Protein 2JJ7 (pdb70)

Foldseek 3Di:
DDLVVLLVLLLVLLLVQCLVQNLVGDALVSSCVSSVHDSVSVCVVQVGSLRSVLVNLCVLFAVFQDDLLCVVVVNPLLSSLLVLLVVLLVSCVVRLSNLSHLLVCVVPPDPSCVSSCRRHVVNLVSQLVSQVSCVVVLQFDDDDSVVLSVVVSCCRRPPPRPSVCPSVVSSVNGRDD/DDDDPVVLLVLLLVLLLVQCLVQNLVRDFLVSSCVSSVHDSVSSCVVQVTSLSSVLVNLCVLFDVFQDDLLCVVVVNPLLRSLLVLLLVLLVSCQVRLSCLSHVLCCVVDPDPSCVSSCRRHVVNLVSQLVSQVSCVVVVQFDDDDSVVLSNVCSVQSSRNCNCVVHNSSVVSVVSSVNGRPD

Secondary structure (DSSP, 8-state):
--HHHHHHHHHHHHHHHHHHHHHHH--HHHHHHHHTS-HHHHHHHHSSHHHHHHHHHHHHS-SSPPP-HHHHTTT-HHHHHHHHHHHHHHHHHH-HHHHHHHHHHHHS--TTHHHHGGGTHHHHTTHHHHHHHHHHTTS---S-HHHHHHHHHHHHHSTT--HHHHHHHHHHHHH--/-PPPHHHHHHHHHHHHHHHHHHHTTTT--HHHHHHHHTS-HHHHHHHH-SHHHHHHHHHHHHS-SSPPP-HHHHTTT-HHHHHHHHHHHHHHHHHH-HHHHHHHHHHHHS--TTHHHHGGGTHHHHTTHHHHHHHHHHTT----S-HHHHHHHHHHHHS-TTHHHHS-HHHHHHHHHHHHH--

Sequence (360 aa):
ASREQTMENILKAAKKKFGERGYEGTSIQEIAKEAKVNVAMASSYYFNGKENLYYEVFKKYGLANELPNFLEKNQFNPINALREYLTVFTTHIKENPEIGTLAYEEIIKESARLEKIKPYFIGSFEQLKEILQEGEKQGVFHFFSINHTIHWITSIVLFPKFDSADLVSRIISALTDKHMASREQTMENILKAAKKKFGERGYEGTSIQEIAKEAKVNNVAMASYYFNGKENLYYYEVFKKYGLANELPNFLEKNQFNPINALRREYLTVFTTHIKENPEIGTLAYEEIIKESARLEKIKPYFIGSFEQLKEILQEGEKQGVFHFFSINHTIHWITSIVLFPKFKKFIDSADLVSRIISALTDK

Solvent-accessible surface area: 17687 Å² total; per-residue (Å²): 118,63,142,125,82,17,63,48,45,0,16,104,5,0,33,96,40,0,14,80,124,0,24,133,35,3,43,24,108,49,0,0,167,66,10,190,29,103,47,70,86,0,44,142,36,6,134,22,50,83,48,0,0,26,45,0,0,120,94,21,10,3,96,112,112,36,70,44,2,5,126,130,31,174,92,60,2,46,66,0,0,97,41,0,0,65,36,0,15,86,63,18,163,141,22,63,44,4,0,3,0,0,1,21,3,51,49,144,130,27,108,24,25,122,123,0,58,53,59,1,2,20,3,6,97,20,2,93,69,0,0,74,30,0,84,167,84,43,44,3,40,22,84,17,40,65,2,1,30,44,3,0,2,0,12,9,1,13,33,121,49,129,59,86,79,38,16,60,83,0,7,49,0,0,51,56,203,236,174,68,57,130,110,78,22,36,59,58,0,16,116,6,0,27,90,41,0,1,65,143,18,30,138,39,4,36,25,100,51,0,0,171,64,12,190,29,116,57,74,91,0,40,164,52,5,125,29,50,71,57,0,2,50,46,0,0,112,95,29,7,11,99,111,126,38,71,50,3,8,111,123,31,161,98,66,5,55,75,0,0,96,40,0,0,65,47,0,1,54,25,0,82,120,16,35,36,0,0,4,3,0,0,52,5,61,70,160,139,25,106,33,34,141,129,1,72,56,63,0,5,30,9,7,97,23,3,97,65,0,0,78,31,0,81,165,91,36,43,2,67,32,28,28,38,98,8,0,42,29,1,0,3,0,4,0,0,4,9,15,3,90,83,12,12,95,12,76,72,3,3,41,110,0,9,65,4,1,46,70,184

InterPro domains:
  IPR001647 DNA-binding HTH domain, TetR-type [PF00440] (12-57)
  IPR001647 DNA-binding HTH domain, TetR-type [PR00455] (12-25)
  IPR001647 DNA-binding HTH domain, TetR-type [PR00455] (33-56)
  IPR001647 DNA-binding HTH domain, TetR-type [PS50977] (6-66)
  IPR009057 Homedomain-like superfamily [SSF46689] (5-62)
  IPR023772 DNA-binding HTH domain, TetR-type, conserved site [PS01081] (24-54)
  IPR036271 Tetracyclin repressor-like, C-terminal domain superfamily [SSF48498] (77-196)
  IPR041474 HTH-type transcriptional repressor NicS, C-terminal [PF17938] (79-160)
  IPR050109 HTH-type, TetR-like transcriptional regulator [PTHR30328] (2-198)

GO terms:
  GO:0042802 identical protein binding (F, IPI)

B-factor: mean 39.83, std 6.83, range [20.7, 79.36]

Nearest PDB structures (foldseek):
  2jj7-assembly1_A  TM=1.006E+00  e=6.456E-26  Ba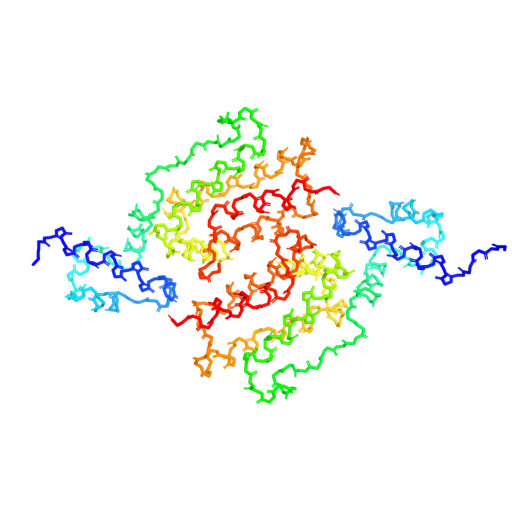cillus cereus
  2jj7-assembly1_B  TM=9.908E-01  e=1.665E-23  Bacillus cereus
  2wv1-assembly1_B  TM=8.265E-01  e=6.294E-21  Bacillus cereus
  2fx0-assembly1_A-2  TM=8.347E-01  e=1.490E-20  Bacillus cereus
  2jk3-assembly1_A  TM=7.880E-01  e=6.926E-21  Bacillus cereus

Structure (mmCIF, N/CA/C/O backbone):
data_2JJ7
#
_entry.id   2JJ7
#
_cell.length_a   66.831
_cell.length_b   120.414
_cell.length_c   55.178
_cell.angle_alpha   90.00
_cell.angle_beta   90.00
_cell.angle_gamma   90.00
#
_symmetry.space_group_name_H-M   'P 21 21 2'
#
loop_
_entity.id
_entity.type
_entity.pdbx_description
1 polymer 'HEMOLYSIN II REGULATORY PROTEIN'
2 water water
#
loop_
_atom_site.group_PDB
_atom_site.id
_atom_site.type_symbol
_atom_site.label_atom_id
_atom_site.label_alt_id
_atom_site.label_comp_id
_atom_site.label_asym_id
_atom_site.label_entity_id
_atom_site.label_seq_id
_atom_site.pdbx_PDB_ins_code
_atom_site.Cartn_x
_atom_site.Cartn_y
_atom_site.Cartn_z
_atom_site.occupancy
_atom_site.B_iso_or_equiv
_atom_site.auth_seq_id
_atom_site.auth_comp_id
_atom_site.auth_asym_id
_atom_site.auth_atom_id
_atom_site.pdbx_PDB_model_num
ATOM 1 N N . ALA A 1 3 ? -0.025 51.018 -21.066 1.00 47.00 3 ALA A N 1
ATOM 2 C CA . ALA A 1 3 ? -0.448 50.326 -19.813 1.00 47.12 3 ALA A CA 1
ATOM 3 C C . ALA A 1 3 ? 0.689 50.294 -18.798 1.00 46.90 3 ALA A C 1
ATOM 4 O O . ALA A 1 3 ? 1.849 50.079 -19.163 1.00 46.89 3 ALA A O 1
ATOM 6 N N . SER A 1 4 ? 0.346 50.499 -17.527 1.00 46.03 4 SER A N 1
ATOM 7 C CA . SER A 1 4 ? 1.322 50.500 -16.429 1.00 44.58 4 SER A CA 1
ATOM 8 C C . SER A 1 4 ? 1.983 49.124 -16.240 1.00 44.27 4 SER A C 1
ATOM 9 O O . SER A 1 4 ? 1.537 48.132 -16.828 1.00 43.74 4 SER A O 1
ATOM 12 N N . ARG A 1 5 ? 3.045 49.064 -15.432 1.00 43.19 5 ARG A N 1
ATOM 13 C CA . ARG A 1 5 ? 3.643 47.772 -15.067 1.00 43.72 5 ARG A CA 1
ATOM 14 C C . ARG A 1 5 ? 2.589 46.814 -14.495 1.00 42.78 5 ARG A C 1
ATOM 15 O O . ARG A 1 5 ? 2.519 45.654 -14.908 1.00 43.19 5 ARG A O 1
ATOM 23 N N . GLU A 1 6 ? 1.757 47.318 -13.581 1.00 41.72 6 GLU A N 1
ATOM 24 C CA . GLU A 1 6 ? 0.732 46.513 -12.890 1.00 41.85 6 GLU A CA 1
ATOM 25 C C . GLU A 1 6 ? -0.381 46.019 -13.814 1.00 40.26 6 GLU A C 1
ATOM 26 O O . GLU A 1 6 ? -0.839 44.879 -13.690 1.00 40.51 6 GLU A O 1
ATOM 32 N N . GLN A 1 7 ? -0.821 46.883 -14.727 1.00 39.14 7 GLN A N 1
ATOM 33 C CA . GLN A 1 7 ? -1.864 46.538 -15.685 1.00 38.71 7 GLN A CA 1
ATOM 34 C C . GLN A 1 7 ? -1.367 45.457 -16.645 1.00 38.19 7 GLN A C 1
ATOM 35 O O . GLN A 1 7 ? -2.129 44.568 -17.039 1.00 37.83 7 GLN A O 1
ATOM 41 N N . THR A 1 8 ? -0.084 45.547 -16.996 1.00 36.87 8 THR A N 1
ATOM 42 C CA . THR A 1 8 ? 0.567 44.611 -17.898 1.00 37.07 8 THR A CA 1
ATOM 43 C C . THR A 1 8 ? 0.726 43.233 -17.265 1.00 37.20 8 THR A C 1
ATOM 44 O O . THR A 1 8 ? 0.417 42.218 -17.892 1.00 38.11 8 THR A O 1
ATOM 48 N N . MET A 1 9 ? 1.216 43.198 -16.030 1.00 35.83 9 MET A N 1
ATOM 49 C CA . MET A 1 9 ? 1.282 41.954 -15.276 1.00 37.15 9 MET A CA 1
ATOM 50 C C . MET A 1 9 ? -0.086 41.310 -15.138 1.00 36.78 9 MET A C 1
ATOM 51 O O . MET A 1 9 ? -0.203 40.096 -15.246 1.00 37.54 9 MET A O 1
ATOM 56 N N . GLU A 1 10 ? -1.106 42.132 -14.870 1.00 38.38 10 GLU A N 1
ATOM 57 C CA . GLU A 1 10 ? -2.5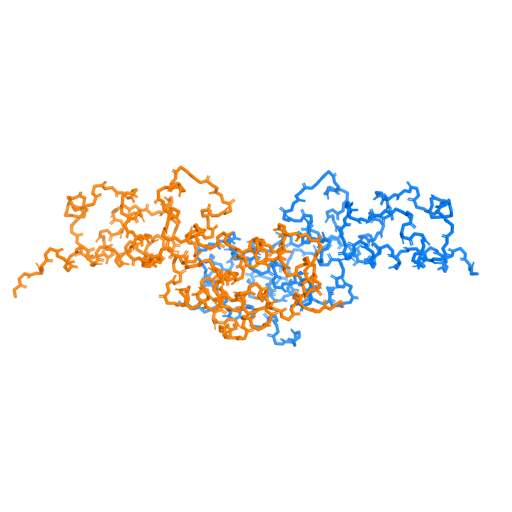04 41.676 -14.759 1.00 38.67 10 GLU A CA 1
ATOM 58 C C . GLU A 1 10 ? -2.973 41.007 -16.050 1.00 37.75 10 GLU A C 1
ATOM 59 O O . GLU A 1 10 ? -3.602 39.962 -16.014 1.00 37.06 10 GLU A O 1
ATOM 65 N N . ASN A 1 11 ? -2.648 41.629 -17.181 1.00 37.81 11 ASN A N 1
ATOM 66 C CA . ASN A 1 11 ? -2.975 41.102 -18.508 1.00 38.12 11 ASN A CA 1
ATOM 67 C C . ASN A 1 11 ? -2.295 39.769 -18.782 1.00 36.90 11 ASN A C 1
ATOM 68 O O . ASN A 1 11 ? -2.918 38.854 -19.292 1.00 38.98 11 ASN A O 1
ATOM 73 N N . ILE A 1 12 ? -1.023 39.668 -18.427 1.00 35.85 12 ILE A N 1
ATOM 74 C CA . ILE A 1 12 ? -0.271 38.430 -18.583 1.00 34.36 12 ILE A CA 1
ATOM 75 C C . ILE A 1 12 ? -0.853 37.285 -17.734 1.00 34.84 12 ILE A C 1
ATOM 76 O O . ILE A 1 12 ? -0.993 36.158 -18.224 1.00 36.35 12 ILE A O 1
ATOM 81 N N . LEU A 1 13 ? -1.202 37.574 -16.482 1.00 33.07 13 LEU A N 1
ATOM 82 C CA . LEU A 1 13 ? -1.798 36.559 -15.599 1.00 33.63 13 LEU A CA 1
ATOM 83 C C . LEU A 1 13 ? -3.174 36.086 -16.087 1.00 33.48 13 LEU A C 1
ATOM 84 O O . LEU A 1 13 ? -3.444 34.882 -16.108 1.00 33.44 13 LEU A O 1
ATOM 89 N N . LYS A 1 14 ? -4.021 37.031 -16.494 1.00 33.18 14 LYS A N 1
ATOM 90 C CA . LYS A 1 14 ? -5.327 36.730 -17.087 1.00 33.73 14 LYS A CA 1
ATOM 91 C C . LYS A 1 14 ? -5.179 35.848 -18.325 1.00 34.44 14 LYS A C 1
ATOM 92 O O . LYS A 1 14 ? -5.886 34.846 -18.472 1.00 34.73 14 LYS A O 1
ATOM 98 N N . ALA A 1 15 ? -4.265 36.234 -19.216 1.00 34.48 15 ALA A N 1
ATOM 99 C CA . ALA A 1 15 ? -3.952 35.445 -20.410 1.00 35.69 15 ALA A CA 1
ATOM 100 C C . ALA A 1 15 ? -3.445 34.044 -20.061 1.00 36.90 15 ALA A C 1
ATOM 101 O O . ALA A 1 15 ? -3.828 33.062 -20.707 1.00 37.56 15 ALA A O 1
ATOM 103 N N . ALA A 1 16 ? -2.581 33.957 -19.048 1.00 36.58 16 ALA A N 1
ATOM 104 C CA . ALA A 1 16 ? -1.994 32.675 -18.650 1.00 38.09 16 ALA A CA 1
ATOM 105 C C . ALA A 1 16 ? -3.066 31.743 -18.097 1.00 37.92 16 ALA A C 1
ATOM 106 O O . ALA A 1 16 ? -3.087 30.558 -18.427 1.00 37.82 16 ALA A O 1
ATOM 108 N N . LYS A 1 17 ? -3.951 32.300 -17.266 1.00 38.20 17 LYS A N 1
ATOM 109 C CA . LYS A 1 17 ? -5.072 31.567 -16.690 1.00 37.94 17 LYS A CA 1
ATOM 110 C C . LYS A 1 17 ? -5.955 30.980 -17.790 1.00 38.00 17 LYS A C 1
ATOM 111 O O . LYS A 1 17 ? -6.299 29.792 -17.757 1.00 37.01 17 LYS A O 1
ATOM 117 N N . LYS A 1 18 ? -6.296 31.823 -18.762 1.00 37.11 18 LYS A N 1
ATOM 118 C CA . LYS A 1 18 ? -7.086 31.429 -19.914 1.00 37.06 18 LYS A CA 1
ATOM 119 C C . LYS A 1 18 ? -6.482 30.270 -20.710 1.00 38.13 18 LYS A C 1
ATOM 120 O O . LYS A 1 18 ? -7.128 29.235 -20.925 1.00 38.16 18 LYS A O 1
ATOM 126 N N . LYS A 1 19 ? -5.259 30.481 -21.183 1.00 38.25 19 LYS A N 1
ATOM 127 C CA . LYS A 1 19 ? -4.569 29.520 -22.032 1.00 37.48 19 LYS A CA 1
ATOM 128 C C . LYS A 1 19 ? -4.236 28.217 -21.296 1.00 38.52 19 LYS A C 1
ATOM 129 O O . LYS A 1 19 ? -4.492 27.131 -21.825 1.00 37.45 19 LYS A O 1
ATOM 135 N N . PHE A 1 20 ? -3.684 28.322 -20.081 1.00 39.35 20 PHE A N 1
ATOM 136 C CA . PHE A 1 20 ? -3.443 27.143 -19.249 1.00 39.55 20 PHE A CA 1
ATOM 137 C C . PHE A 1 20 ? -4.742 26.378 -19.028 1.00 40.57 20 PHE A C 1
ATOM 138 O O . PHE A 1 20 ? -4.752 25.148 -19.029 1.00 41.74 20 PHE A O 1
ATOM 146 N N . GLY A 1 21 ? -5.830 27.118 -18.831 1.00 40.60 21 GLY A N 1
ATOM 147 C CA . GLY A 1 21 ? -7.147 26.532 -18.586 1.00 41.27 21 GLY A CA 1
ATOM 148 C C . GLY A 1 21 ? -7.699 25.762 -19.772 1.00 40.97 21 GLY A C 1
ATOM 149 O O . GLY A 1 21 ? -8.474 24.827 -19.594 1.00 41.68 21 GLY A O 1
ATOM 150 N N . GLU A 1 22 ? -7.285 26.153 -20.978 1.00 39.07 22 GLU A N 1
ATOM 151 C CA . GLU A 1 22 ? -7.734 25.512 -22.216 1.00 39.20 22 GLU A CA 1
ATOM 152 C C . GLU A 1 22 ? -6.983 24.224 -22.506 1.00 38.33 22 GLU A C 1
ATOM 153 O O . GLU A 1 22 ? -7.577 23.245 -22.945 1.00 38.48 22 GLU A O 1
ATOM 159 N N . ARG A 1 23 ? -5.677 24.226 -22.259 1.00 37.36 23 ARG A N 1
ATOM 160 C CA . ARG A 1 23 ? -4.812 23.173 -22.783 1.00 38.33 23 ARG A CA 1
ATOM 161 C C . ARG A 1 23 ? -3.965 22.488 -21.711 1.00 37.70 23 ARG A C 1
ATOM 162 O O . ARG A 1 23 ? -3.275 21.504 -21.997 1.00 37.71 23 ARG A O 1
ATOM 170 N N . GLY A 1 24 ? -4.012 23.018 -20.490 1.00 35.97 24 GLY A N 1
ATOM 171 C CA . GLY A 1 24 ? -3.156 22.560 -19.405 1.00 36.75 24 GLY A CA 1
ATOM 172 C C . GLY A 1 24 ? -1.734 23.043 -19.597 1.00 36.50 24 GLY A C 1
ATOM 173 O O . GLY A 1 24 ? -1.429 23.703 -20.598 1.00 37.49 24 GLY A O 1
ATOM 174 N N . TYR A 1 25 ? -0.859 22.675 -18.661 1.00 36.98 25 TYR A N 1
ATOM 175 C CA . TYR A 1 25 ? 0.520 23.155 -18.628 1.00 37.04 25 TYR A CA 1
ATOM 176 C C . TYR A 1 25 ? 1.290 22.883 -19.923 1.00 37.91 25 TYR A C 1
ATOM 177 O O . TYR A 1 25 ? 1.748 23.822 -20.594 1.00 35.74 25 TYR A O 1
ATOM 186 N N . GLU A 1 26 ? 1.423 21.603 -20.266 1.00 37.60 26 GLU A N 1
ATOM 187 C CA . GLU A 1 26 ? 2.200 21.179 -21.429 1.00 39.95 26 GLU A CA 1
ATOM 188 C C . GLU A 1 26 ? 1.593 21.582 -22.758 1.00 40.08 26 GLU A C 1
ATOM 189 O O . GLU A 1 26 ? 2.298 21.617 -23.762 1.00 41.92 26 GLU A O 1
ATOM 195 N N . GLY A 1 27 ? 0.293 21.864 -22.771 1.00 40.80 27 GLY A N 1
ATOM 196 C CA . GLY A 1 27 ? -0.407 22.238 -24.006 1.00 40.61 27 GLY A CA 1
ATOM 197 C C . GLY A 1 27 ? -0.302 23.711 -24.344 1.00 40.72 27 GLY A C 1
ATOM 198 O O . GLY A 1 27 ? -0.707 24.141 -25.421 1.00 38.43 27 GLY A O 1
ATOM 199 N N . THR A 1 28 ? 0.254 24.483 -23.417 1.00 41.73 28 THR A N 1
ATOM 200 C CA . THR A 1 28 ? 0.374 25.918 -23.582 1.00 44.13 28 THR A CA 1
ATOM 201 C C . THR A 1 28 ? 1.850 26.309 -23.636 1.00 44.59 28 THR A C 1
ATOM 202 O O . THR A 1 28 ? 2.683 25.608 -23.076 1.00 46.08 28 THR A O 1
ATOM 206 N N . SER A 1 29 ? 2.163 27.415 -24.312 1.00 44.63 29 SER A N 1
ATOM 207 C CA . SER A 1 29 ? 3.525 27.965 -24.348 1.00 44.31 29 SER A CA 1
ATOM 208 C C . SER A 1 29 ? 3.533 29.426 -23.892 1.00 43.79 29 SER A C 1
ATOM 209 O O . SER A 1 29 ? 2.500 30.093 -23.932 1.00 43.37 29 SER A O 1
ATOM 212 N N . ILE A 1 30 ? 4.697 29.936 -23.488 1.00 42.93 30 ILE A N 1
ATOM 213 C CA . ILE A 1 30 ? 4.773 31.341 -23.096 1.00 42.83 30 ILE A CA 1
ATOM 214 C C . ILE A 1 30 ? 4.519 32.241 -24.319 1.00 42.67 30 ILE A C 1
ATOM 215 O O . ILE A 1 30 ? 3.967 33.338 -24.193 1.00 42.20 30 ILE A O 1
ATOM 220 N N . GLN A 1 31 ? 4.877 31.741 -25.500 1.00 42.24 31 GLN A N 1
ATOM 221 C CA . GLN A 1 31 ? 4.594 32.438 -26.740 1.00 42.33 31 GLN A CA 1
ATOM 222 C C . GLN A 1 31 ? 3.106 32.736 -26.869 1.00 41.31 31 GLN A C 1
ATOM 223 O O . GLN A 1 31 ? 2.716 33.883 -27.096 1.00 40.96 31 GLN A O 1
ATOM 229 N N . GLU A 1 32 ? 2.271 31.716 -26.705 1.00 41.25 32 GLU A N 1
ATOM 230 C CA . GLU A 1 32 ? 0.842 31.908 -26.912 1.00 40.90 32 GLU A CA 1
ATOM 231 C C . GLU A 1 32 ? 0.169 32.663 -25.769 1.00 39.65 32 GLU A C 1
ATOM 232 O O . GLU A 1 32 ? -0.851 33.327 -25.972 1.00 40.27 32 GLU A O 1
ATOM 238 N N . ILE A 1 33 ? 0.754 32.572 -24.578 1.00 38.18 33 ILE A N 1
ATOM 239 C CA . ILE A 1 33 ? 0.310 33.372 -23.446 1.00 36.00 33 ILE A CA 1
ATOM 240 C C . ILE A 1 33 ? 0.583 34.848 -23.776 1.00 36.64 33 ILE A C 1
ATOM 241 O O . ILE A 1 33 ? -0.330 35.671 -23.760 1.00 36.59 33 ILE A O 1
ATOM 246 N N . ALA A 1 34 ? 1.827 35.164 -24.127 1.00 37.43 34 ALA A N 1
ATOM 247 C CA . ALA A 1 34 ? 2.215 36.553 -24.412 1.00 37.52 34 ALA A CA 1
ATOM 248 C C . ALA A 1 34 ? 1.405 37.138 -25.556 1.00 35.88 34 ALA A C 1
ATOM 249 O O . ALA A 1 34 ? 1.040 38.309 -25.515 1.00 36.75 34 ALA A O 1
ATOM 251 N N . LYS A 1 35 ? 1.076 36.303 -26.538 1.00 36.93 35 LYS A N 1
ATOM 252 C CA . LYS A 1 35 ? 0.232 36.722 -27.658 1.00 36.21 35 LYS A CA 1
ATOM 253 C C . LYS A 1 35 ? -1.190 37.051 -27.204 1.00 36.14 35 LYS A C 1
ATOM 254 O O . LYS A 1 35 ? -1.736 38.086 -27.572 1.00 34.74 35 LYS A O 1
ATOM 260 N N . GLU A 1 36 ? -1.784 36.165 -26.404 1.00 35.24 36 GLU A N 1
ATOM 261 C CA . GLU A 1 36 ? -3.094 36.424 -25.822 1.00 34.24 36 GLU A CA 1
ATOM 262 C C . GLU A 1 36 ? -3.085 37.707 -24.983 1.00 34.02 36 GLU A C 1
ATOM 263 O O . GLU A 1 36 ? -4.053 38.462 -24.992 1.00 33.29 36 GLU A O 1
ATOM 269 N N . ALA A 1 37 ? -1.982 37.942 -24.273 1.00 33.58 37 ALA A N 1
ATOM 270 C CA . ALA A 1 37 ? -1.824 39.125 -23.419 1.00 35.20 37 ALA A CA 1
ATOM 271 C C . ALA A 1 37 ? -1.546 40.399 -24.207 1.00 36.29 37 ALA A C 1
ATOM 272 O O . ALA A 1 37 ? -1.685 41.501 -23.671 1.00 36.75 37 ALA A O 1
ATOM 274 N N . LYS A 1 38 ? -1.164 40.230 -25.477 1.00 37.86 38 LYS A N 1
ATOM 275 C CA . LYS A 1 38 ? -0.764 41.324 -26.367 1.00 39.09 38 LYS A CA 1
ATOM 276 C C . LYS A 1 38 ? 0.522 41.969 -25.873 1.00 40.80 38 LYS A C 1
ATOM 277 O O . LYS A 1 38 ? 0.727 43.183 -26.000 1.00 41.57 38 LYS A O 1
ATOM 283 N N . VAL A 1 39 ? 1.399 41.146 -25.311 1.00 40.95 39 VAL A N 1
ATOM 284 C CA . VAL A 1 39 ? 2.714 41.622 -24.895 1.00 40.12 39 VAL A CA 1
ATOM 285 C C . VAL A 1 39 ? 3.790 40.856 -25.646 1.00 41.15 39 VAL A C 1
ATOM 286 O O . VAL A 1 39 ? 3.542 39.771 -26.198 1.00 39.76 39 VAL A O 1
ATOM 290 N N . ASN A 1 40 ? 4.989 41.430 -25.657 1.00 40.86 40 ASN A N 1
ATOM 291 C CA . ASN A 1 40 ? 6.147 40.764 -26.216 1.00 41.04 40 ASN A CA 1
ATOM 292 C C . ASN A 1 40 ? 6.582 39.658 -25.239 1.00 41.54 40 ASN A C 1
ATOM 293 O O . ASN A 1 40 ? 6.459 39.830 -24.023 1.00 40.99 40 ASN A O 1
ATOM 298 N N . VAL A 1 41 ? 7.050 38.521 -25.759 1.00 40.91 41 VAL A N 1
ATOM 299 C CA . VAL A 1 41 ? 7.446 37.391 -24.905 1.00 40.26 41 VAL A CA 1
ATOM 300 C C . VAL A 1 41 ? 8.511 37.771 -23.856 1.00 41.17 41 VAL A C 1
ATOM 301 O O . VAL A 1 41 ? 8.443 37.309 -22.703 1.00 41.28 41 VAL A O 1
ATOM 305 N N . ALA A 1 42 ? 9.481 38.603 -24.241 1.00 37.98 42 ALA A N 1
ATOM 306 C CA . ALA A 1 42 ? 10.532 39.020 -23.304 1.00 38.69 42 ALA A CA 1
ATOM 307 C C . ALA A 1 42 ? 9.967 39.858 -22.161 1.00 38.39 42 ALA A C 1
ATOM 308 O O . ALA A 1 42 ? 10.489 39.828 -21.044 1.00 39.78 42 ALA A O 1
ATOM 310 N N . MET A 1 43 ? 8.908 40.606 -22.451 1.00 38.57 43 MET A N 1
ATOM 311 C CA . MET A 1 43 ? 8.186 41.359 -21.431 1.00 38.31 43 MET A CA 1
ATOM 312 C C . MET A 1 43 ? 7.510 40.400 -20.465 1.00 38.66 43 MET A C 1
ATOM 313 O O . MET A 1 43 ? 7.463 40.672 -19.264 1.00 38.86 43 MET A O 1
ATOM 318 N N . ALA A 1 44 ? 6.989 39.279 -20.979 1.00 37.56 44 ALA A N 1
ATOM 319 C CA . ALA A 1 44 ? 6.418 38.251 -20.100 1.00 36.50 44 ALA A CA 1
ATOM 320 C C . ALA A 1 44 ? 7.515 37.680 -19.177 1.00 36.00 44 ALA A C 1
ATOM 321 O O . ALA A 1 44 ? 7.289 37.485 -17.979 1.00 35.81 44 ALA A O 1
ATOM 323 N N A SER A 1 45 ? 8.694 37.450 -19.747 0.50 35.21 45 SER A N 1
ATOM 324 N N B SER A 1 45 ? 8.695 37.436 -19.744 0.50 35.11 45 SER A N 1
ATOM 325 C CA A SER A 1 45 ? 9.840 36.920 -19.017 0.50 36.42 45 SER A CA 1
ATOM 326 C CA B SER A 1 45 ? 9.839 36.914 -18.994 0.50 36.19 45 SER A CA 1
ATOM 327 C C A SER A 1 45 ? 10.389 37.910 -17.979 0.50 36.26 45 SER A C 1
ATOM 328 C C B SER A 1 45 ? 10.353 37.917 -17.955 0.50 36.11 45 SER A C 1
ATOM 329 O O A SER A 1 45 ? 10.800 37.510 -16.887 0.50 37.68 45 SER A O 1
ATOM 330 O O B SER A 1 45 ? 10.710 37.532 -16.838 0.50 37.34 45 SER A O 1
ATOM 335 N N . TYR A 1 46 ? 10.389 39.194 -18.318 1.00 35.19 46 TYR A N 1
ATOM 336 C CA . TYR A 1 46 ? 10.763 40.238 -17.364 1.00 36.19 46 TYR A CA 1
ATOM 337 C C . TYR A 1 46 ? 9.911 40.162 -16.100 1.00 36.99 46 TYR A C 1
ATOM 338 O O . TYR A 1 46 ? 10.432 40.218 -14.983 1.00 36.60 46 TYR A O 1
ATOM 347 N N . TYR A 1 47 ? 8.602 40.020 -16.281 1.00 36.21 47 TYR A N 1
ATOM 348 C CA . TYR A 1 47 ? 7.710 39.982 -15.140 1.00 37.91 47 TYR A CA 1
ATOM 349 C C . TYR A 1 47 ? 7.660 38.637 -14.433 1.00 37.80 47 TYR A C 1
ATOM 350 O O . TYR A 1 47 ? 7.540 38.609 -13.215 1.00 36.27 47 TYR A O 1
ATOM 359 N N . PHE A 1 48 ? 7.781 37.537 -15.188 1.00 37.90 48 PHE A N 1
ATOM 360 C CA . PHE A 1 48 ? 7.542 36.200 -14.632 1.00 40.80 48 PHE A CA 1
ATOM 361 C C . PHE A 1 48 ? 8.588 35.104 -14.809 1.00 41.11 48 PHE A C 1
ATOM 362 O O . PHE A 1 48 ? 8.340 33.982 -14.374 1.00 44.19 48 PHE A O 1
ATOM 370 N N . ASN A 1 49 ? 9.730 35.397 -15.427 1.00 41.61 49 ASN A N 1
ATOM 37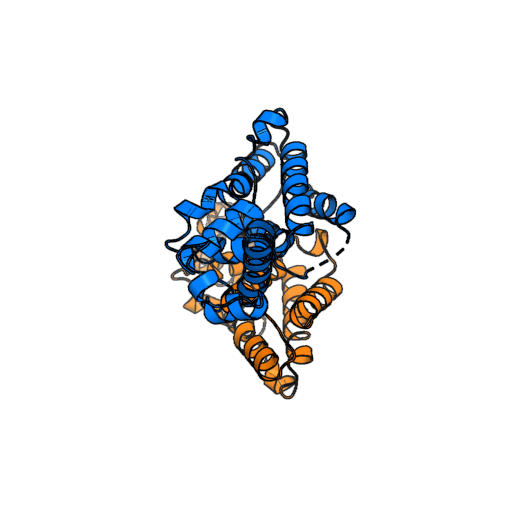1 C CA . ASN A 1 49 ? 10.852 34.439 -15.487 1.00 43.94 49 ASN A CA 1
ATOM 372 C C . ASN A 1 49 ? 10.531 33.076 -16.098 1.00 45.07 49 ASN A C 1
ATOM 373 O O . ASN A 1 49 ? 11.195 32.092 -15.748 1.00 48.78 49 ASN A O 1
ATOM 378 N N . GLY A 1 50 ? 9.514 32.984 -16.953 1.00 42.31 50 GLY A N 1
ATOM 379 C CA . GLY A 1 50 ? 9.240 31.732 -17.656 1.00 39.41 50 GLY A CA 1
ATOM 380 C C . GLY A 1 50 ? 7.896 31.072 -17.405 1.00 39.66 50 GLY A C 1
ATOM 381 O O . GLY A 1 50 ? 7.141 31.464 -16.499 1.00 37.87 50 GLY A O 1
ATOM 382 N N . LYS A 1 51 ? 7.621 30.039 -18.198 1.00 37.79 51 LYS A N 1
ATOM 383 C CA . LYS A 1 51 ? 6.347 29.327 -18.167 1.00 37.67 51 LYS A CA 1
ATOM 384 C C . LYS A 1 51 ? 6.049 28.701 -16.799 1.00 37.39 51 LYS A C 1
ATOM 385 O O . LYS A 1 51 ? 4.946 28.862 -16.266 1.00 37.56 51 LYS A O 1
ATOM 391 N N . GLU A 1 52 ? 7.038 28.022 -16.219 1.00 37.23 52 GLU A N 1
ATOM 392 C CA . GLU A 1 52 ? 6.828 27.324 -14.951 1.00 37.56 52 GLU A CA 1
ATOM 393 C C . GLU A 1 52 ? 6.470 28.269 -13.809 1.00 37.68 52 GLU A C 1
ATOM 394 O O . GLU A 1 52 ? 5.564 27.985 -13.025 1.00 37.62 52 GLU A O 1
ATOM 400 N N . ASN A 1 53 ? 7.178 29.392 -13.721 1.00 35.92 53 ASN A N 1
ATOM 401 C CA . ASN A 1 53 ? 6.902 30.362 -12.678 1.00 36.12 53 ASN A CA 1
ATOM 402 C C . ASN A 1 53 ? 5.584 31.116 -12.917 1.00 35.27 53 ASN A C 1
ATOM 403 O O . ASN A 1 53 ? 4.866 31.470 -11.962 1.00 34.51 53 ASN A O 1
ATOM 408 N N . LEU A 1 54 ? 5.265 31.343 -14.188 1.00 34.66 54 LEU A N 1
ATOM 409 C CA . LEU A 1 54 ? 3.990 31.939 -14.560 1.00 36.52 54 LEU A CA 1
ATOM 410 C C . LEU A 1 54 ? 2.841 31.058 -14.084 1.00 35.18 54 LEU A C 1
ATOM 411 O O . LEU A 1 54 ? 1.873 31.561 -13.515 1.00 38.98 54 LEU A O 1
ATOM 416 N N . TYR A 1 55 ? 2.979 29.751 -14.284 1.00 34.84 55 TYR A N 1
ATOM 417 C CA . TYR A 1 55 ? 2.027 28.740 -13.791 1.00 36.30 55 TYR A CA 1
ATOM 418 C C . TYR A 1 55 ? 1.841 28.823 -12.280 1.00 35.94 55 TYR A C 1
ATOM 419 O O . TYR A 1 55 ? 0.713 28.825 -11.795 1.00 36.22 55 TYR A O 1
ATOM 428 N N . TYR A 1 56 ? 2.957 28.910 -11.552 1.00 35.50 56 TYR A N 1
ATOM 429 C CA . TYR A 1 56 ? 2.950 29.079 -10.096 1.00 35.98 56 TYR A CA 1
ATOM 430 C C . TYR A 1 56 ? 2.218 30.348 -9.674 1.00 35.29 56 TYR A C 1
ATOM 431 O O . TYR A 1 56 ? 1.454 30.344 -8.706 1.00 35.14 56 TYR A O 1
ATOM 440 N N . GLU A 1 57 ? 2.488 31.432 -10.394 1.00 36.00 57 GLU A N 1
ATOM 441 C CA . GLU A 1 57 ? 1.829 32.716 -10.169 1.00 36.30 57 GLU A CA 1
ATOM 442 C C . GLU A 1 57 ? 0.322 32.702 -10.443 1.00 36.16 57 GLU 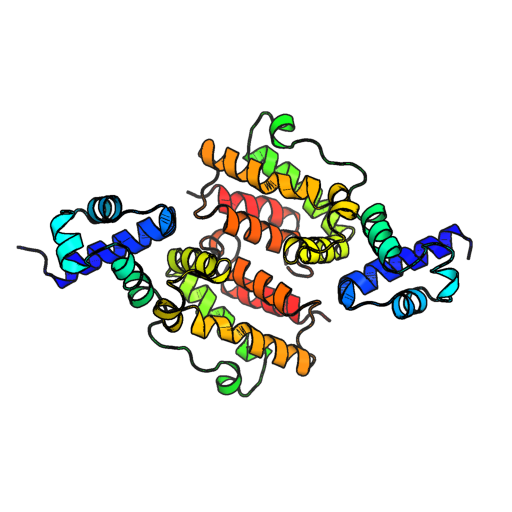A C 1
ATOM 443 O O . GLU A 1 57 ? -0.438 33.436 -9.801 1.00 36.07 57 GLU A O 1
ATOM 449 N N . VAL A 1 58 ? -0.109 31.893 -11.410 1.00 36.73 58 VAL A N 1
ATOM 450 C CA . VAL A 1 58 ? -1.543 31.728 -11.679 1.00 36.24 58 VAL A CA 1
ATOM 451 C C . VAL A 1 58 ? -2.217 31.071 -10.458 1.00 36.76 58 VAL A C 1
ATOM 452 O O . VAL A 1 58 ? -3.255 31.534 -9.983 1.00 36.35 58 VAL A O 1
ATOM 456 N N . PHE A 1 59 ? -1.601 30.013 -9.934 1.00 38.35 59 PHE A N 1
ATOM 457 C CA . PHE A 1 59 ? -2.116 29.377 -8.725 1.00 37.39 59 PHE A CA 1
ATOM 458 C C . PHE A 1 59 ? -2.077 30.359 -7.556 1.00 39.10 59 PHE A C 1
ATOM 459 O O . PHE A 1 59 ? -3.033 30.442 -6.786 1.00 38.32 59 PHE A O 1
ATOM 467 N N . LYS A 1 60 ? -0.990 31.123 -7.446 1.00 38.53 60 LYS A N 1
ATOM 468 C CA . LYS A 1 60 ? -0.869 32.109 -6.378 1.00 39.91 60 LYS A CA 1
ATOM 469 C C . LYS A 1 60 ? -1.993 33.143 -6.430 1.00 38.98 60 LYS A C 1
ATOM 470 O O . LYS A 1 60 ? -2.572 33.469 -5.400 1.00 39.54 60 LYS A O 1
ATOM 476 N N . LYS A 1 61 ? -2.300 33.647 -7.622 1.00 37.34 61 LYS A N 1
ATOM 477 C CA . LYS A 1 61 ? -3.253 34.745 -7.766 1.00 35.36 61 LYS A CA 1
ATOM 478 C C . LYS A 1 61 ? -4.689 34.256 -7.691 1.00 37.00 61 LYS A C 1
ATOM 479 O O . LYS A 1 61 ? -5.518 34.910 -7.075 1.00 37.76 61 LYS A O 1
ATOM 485 N N . TYR A 1 62 ? -4.973 33.129 -8.349 1.00 35.59 62 TYR A N 1
ATOM 486 C CA . TYR A 1 62 ? -6.355 32.637 -8.498 1.00 36.08 62 TYR A CA 1
ATOM 487 C C . TYR A 1 62 ? -6.686 31.428 -7.627 1.00 35.31 62 TYR A C 1
ATOM 488 O O . TYR A 1 62 ? -7.831 30.960 -7.628 1.00 35.25 62 TYR A O 1
ATOM 497 N N . GLY A 1 63 ? -5.691 30.930 -6.895 1.00 33.98 63 GLY A N 1
ATOM 498 C CA . GLY A 1 63 ? -5.926 29.878 -5.906 1.00 35.66 63 GLY A CA 1
ATOM 499 C C . GLY A 1 63 ? -6.347 30.471 -4.572 1.00 36.29 63 GLY A C 1
ATOM 500 O O . GLY A 1 63 ? -6.810 31.623 -4.490 1.00 36.77 63 GLY A O 1
ATOM 501 N N . LEU A 1 64 ? -6.177 29.676 -3.523 1.00 36.54 64 LEU A N 1
ATOM 502 C CA . LEU A 1 64 ? -6.422 30.100 -2.140 1.00 37.35 64 LEU A CA 1
ATOM 503 C C . LEU A 1 64 ? -5.364 31.100 -1.653 1.00 36.39 64 LEU A C 1
ATOM 504 O O . LEU A 1 64 ? -4.184 30.959 -1.965 1.00 35.42 64 LEU A O 1
ATOM 509 N N . ALA A 1 65 ? -5.789 32.109 -0.897 1.00 36.23 65 ALA A N 1
ATOM 510 C CA . ALA A 1 65 ? -4.863 33.107 -0.372 1.00 36.20 65 ALA A CA 1
ATOM 511 C C . ALA A 1 65 ? -4.060 32.513 0.784 1.00 36.09 65 ALA A C 1
ATOM 512 O O . ALA A 1 65 ? -2.884 32.855 0.971 1.00 35.79 65 ALA A O 1
ATOM 514 N N . ASN A 1 66 ? -4.720 31.644 1.550 1.00 33.72 66 ASN A N 1
ATOM 515 C CA . ASN A 1 66 ? -4.150 30.975 2.726 1.00 34.03 66 ASN A CA 1
ATOM 516 C C . ASN A 1 66 ? -4.563 29.508 2.747 1.00 34.04 66 ASN A C 1
ATOM 517 O O . ASN A 1 66 ? -5.592 29.145 2.174 1.00 33.28 66 ASN A O 1
ATOM 522 N N . GLU A 1 67 ? -3.775 28.681 3.427 1.00 33.56 67 GLU A N 1
ATOM 523 C CA . GLU A 1 67 ? -4.177 27.315 3.720 1.00 36.98 67 GLU A CA 1
ATOM 524 C C . GLU A 1 67 ? -5.486 27.436 4.511 1.00 37.09 67 GLU A C 1
ATOM 525 O O . GLU A 1 67 ? -5.615 28.313 5.379 1.00 37.47 67 GLU A O 1
ATOM 531 N N . LEU A 1 68 ? -6.464 26.586 4.200 1.00 36.82 68 LEU A N 1
ATOM 532 C CA . LEU A 1 68 ? -7.753 26.634 4.882 1.00 35.61 68 LEU A CA 1
ATOM 533 C C . LEU A 1 68 ? -7.680 25.921 6.225 1.00 37.27 68 LEU A C 1
ATOM 534 O O . LEU A 1 68 ? -6.891 24.985 6.388 1.00 37.76 68 LEU A O 1
ATOM 539 N N . PRO A 1 69 ? -8.510 26.352 7.198 1.00 38.08 69 PRO A N 1
ATOM 540 C CA . PRO A 1 69 ? -8.519 25.689 8.503 1.00 38.54 69 PRO A CA 1
ATOM 541 C C . PRO A 1 69 ? -9.099 24.284 8.384 1.00 39.10 69 PRO A C 1
ATOM 542 O O . PRO A 1 69 ? -9.810 23.996 7.410 1.00 40.30 69 PRO A O 1
ATOM 546 N N . ASN A 1 70 ? -8.777 23.416 9.343 1.00 37.99 70 ASN A N 1
ATOM 547 C CA . ASN A 1 70 ? -9.322 22.054 9.375 1.00 37.83 70 ASN A CA 1
ATOM 548 C C . ASN A 1 70 ? -10.823 22.140 9.576 1.00 37.71 70 ASN A C 1
ATOM 549 O O . ASN A 1 70 ? -11.280 22.610 10.620 1.00 39.00 70 ASN A O 1
ATOM 554 N N . PHE A 1 71 ? -11.591 21.730 8.570 1.00 36.69 71 PHE A N 1
ATOM 555 C CA . PHE A 1 71 ? -13.049 21.897 8.615 1.00 37.21 71 PHE A CA 1
ATOM 556 C C . PHE A 1 71 ? -13.758 21.049 9.677 1.00 37.46 71 PHE A C 1
ATOM 557 O O . PHE A 1 71 ? -14.796 21.465 10.187 1.00 36.79 71 PHE A O 1
ATOM 565 N N . LEU A 1 72 ? -13.210 19.874 9.998 1.00 37.13 72 LEU A N 1
ATOM 566 C CA . LEU A 1 72 ? -13.780 19.027 11.060 1.00 37.32 72 LEU A CA 1
ATOM 567 C C . LEU A 1 72 ? -13.664 19.696 12.428 1.00 38.24 72 LEU A C 1
ATOM 568 O O . LEU A 1 72 ? -14.648 19.795 13.156 1.00 38.78 72 LEU A O 1
ATOM 573 N N . GLU A 1 73 ? -12.461 20.150 12.768 1.00 39.86 73 GLU A N 1
ATOM 574 C CA . GLU A 1 73 ? -12.234 20.889 14.002 1.00 42.15 73 GLU A CA 1
ATOM 575 C C . GLU A 1 73 ? -13.146 22.096 14.107 1.00 41.40 73 GLU A C 1
ATOM 576 O O . GLU A 1 73 ? -13.766 22.320 15.145 1.00 40.83 73 GLU A O 1
ATOM 582 N N . LYS A 1 74 ? -13.244 22.849 13.018 1.00 40.02 74 LYS A N 1
ATOM 583 C CA . LYS A 1 74 ? -14.016 24.082 12.994 1.00 41.21 74 LYS A CA 1
ATOM 584 C C . LYS A 1 74 ? -15.511 23.822 13.199 1.00 40.00 74 LYS A C 1
ATOM 585 O O . LYS A 1 74 ? -16.253 24.701 13.632 1.00 40.40 74 LYS A O 1
ATOM 591 N N . ASN A 1 75 ? -15.942 22.607 12.891 1.00 39.15 75 ASN A N 1
ATOM 592 C CA . ASN A 1 75 ? -17.355 22.269 12.900 1.00 38.04 75 ASN A CA 1
ATOM 593 C C . ASN A 1 75 ? -17.722 21.248 13.982 1.00 36.96 75 ASN A C 1
ATOM 594 O O . ASN A 1 75 ? -18.700 20.512 13.850 1.00 36.88 75 ASN A O 1
ATOM 599 N N . GLN A 1 76 ? -16.918 21.217 15.045 1.00 37.37 76 GLN A N 1
ATOM 600 C CA . GLN A 1 76 ? -17.082 20.309 16.195 1.00 37.50 76 GLN A CA 1
ATOM 601 C C . GLN A 1 76 ? -17.200 18.832 15.793 1.00 37.35 76 GLN A C 1
ATOM 602 O O . GLN A 1 76 ? -17.897 18.043 16.441 1.00 36.18 76 GLN A O 1
ATOM 608 N N . PHE A 1 77 ? -16.493 18.469 14.724 1.00 36.48 77 PHE A N 1
ATOM 609 C CA . PHE A 1 77 ? -16.474 17.101 14.206 1.00 36.02 77 PHE A CA 1
ATOM 610 C C . PHE A 1 77 ? -17.835 16.628 13.714 1.00 34.55 77 PHE A C 1
ATOM 611 O O . PHE A 1 77 ? -18.117 15.419 13.697 1.00 36.92 77 PHE A O 1
ATOM 619 N N . ASN A 1 78 ? -18.674 17.591 13.331 1.00 33.52 78 ASN A N 1
ATOM 620 C CA . ASN A 1 78 ? -19.890 17.309 12.591 1.00 31.77 78 ASN A CA 1
ATOM 621 C C . ASN A 1 78 ? -19.495 17.183 11.131 1.00 31.61 78 ASN A C 1
ATOM 622 O O . ASN A 1 78 ? -19.270 18.188 10.467 1.00 32.74 78 ASN A O 1
ATOM 627 N N . PRO A 1 79 ? -19.384 15.933 10.632 1.00 32.41 79 PRO A N 1
ATOM 628 C CA . PRO A 1 79 ? -18.911 15.718 9.268 1.00 31.75 79 PRO A CA 1
ATOM 629 C C . PRO A 1 79 ? -19.845 16.308 8.211 1.00 33.03 79 PRO A C 1
ATOM 630 O O . PRO A 1 79 ? -19.364 16.712 7.162 1.00 34.20 79 PRO A O 1
ATOM 634 N N . ILE A 1 80 ? -21.156 16.345 8.472 1.00 33.85 80 ILE A N 1
ATOM 635 C CA . ILE A 1 80 ? -22.101 16.968 7.528 1.00 33.65 80 ILE A CA 1
ATOM 636 C C . ILE A 1 80 ? -21.846 18.478 7.416 1.00 33.18 80 ILE A C 1
ATOM 637 O O . ILE A 1 80 ? -21.766 19.023 6.300 1.00 32.91 80 ILE A O 1
ATOM 642 N N . ASN A 1 81 ? -21.686 19.146 8.558 1.00 31.32 81 ASN A N 1
ATOM 643 C CA . ASN A 1 81 ? -21.333 20.582 8.559 1.00 32.77 81 ASN A CA 1
ATOM 644 C C . ASN A 1 81 ? -19.915 20.848 8.039 1.00 33.09 81 ASN A C 1
ATOM 645 O O . ASN A 1 81 ? -19.664 21.868 7.383 1.00 32.91 81 ASN A O 1
ATOM 650 N N . ALA A 1 82 ? -18.987 19.932 8.322 1.00 33.75 82 ALA A N 1
ATOM 651 C CA . ALA A 1 82 ? -17.624 20.076 7.801 1.00 34.45 82 ALA A CA 1
ATOM 652 C C . ALA A 1 82 ? -17.636 20.010 6.276 1.00 35.12 82 ALA A C 1
ATOM 653 O O . ALA A 1 82 ? -17.051 20.873 5.608 1.00 36.21 82 ALA A O 1
ATOM 655 N N . LEU A 1 83 ? -18.322 19.008 5.727 1.00 35.45 83 LEU A N 1
ATOM 656 C CA . LEU A 1 83 ? -18.394 18.856 4.278 1.00 36.19 83 LEU A CA 1
ATOM 657 C C . LEU A 1 83 ? -19.142 20.028 3.620 1.00 35.99 83 LEU A C 1
ATOM 658 O O . LEU A 1 83 ? -18.732 20.541 2.572 1.00 36.17 83 LEU A O 1
ATOM 663 N N . ARG A 1 84 ? -20.222 20.478 4.245 1.00 36.81 84 ARG A N 1
ATOM 664 C CA . ARG A 1 84 ? -20.912 21.657 3.723 1.00 37.92 84 ARG A CA 1
ATOM 665 C C . ARG A 1 84 ? -19.972 22.852 3.608 1.00 38.04 84 ARG A C 1
ATOM 666 O O . ARG A 1 84 ? -19.949 23.510 2.568 1.00 41.12 84 ARG A O 1
ATOM 674 N N . GLU A 1 85 ? -19.194 23.132 4.652 1.00 37.98 85 GLU A N 1
ATOM 675 C CA . GLU A 1 85 ? -18.290 24.292 4.622 1.00 38.46 85 GLU A CA 1
ATOM 676 C C . GLU A 1 85 ? -17.166 24.128 3.589 1.00 38.03 85 GLU A C 1
ATOM 677 O O . GLU A 1 85 ? -16.840 25.068 2.854 1.00 37.81 85 GLU A O 1
ATOM 683 N N . TYR A 1 86 ? -16.591 22.928 3.540 1.00 36.92 86 TYR A N 1
ATOM 684 C CA . TYR A 1 86 ? -15.580 22.562 2.547 1.00 35.24 86 TYR A CA 1
ATOM 685 C C . TYR A 1 86 ? -16.116 22.804 1.127 1.00 36.56 86 TYR A C 1
ATOM 686 O O . TYR A 1 86 ? -15.500 23.514 0.333 1.00 36.54 86 TYR A O 1
ATOM 695 N N . LEU A 1 87 ? -17.276 22.222 0.827 1.00 37.45 87 LEU A N 1
ATOM 696 C CA . LEU A 1 87 ? -17.874 22.338 -0.498 1.00 37.67 87 LEU A CA 1
ATOM 697 C C . LEU A 1 87 ? -18.222 23.783 -0.860 1.00 39.34 87 LEU A C 1
ATOM 698 O O . LEU A 1 87 ? -18.099 24.172 -2.016 1.00 40.30 87 LEU A O 1
ATOM 703 N N . THR A 1 88 ? -18.661 24.565 0.127 1.00 38.79 88 THR A N 1
ATOM 704 C CA . THR A 1 88 ? -19.040 25.963 -0.100 1.00 38.37 88 THR A CA 1
ATOM 705 C C . THR A 1 88 ? -17.820 26.821 -0.460 1.00 39.10 88 THR A C 1
ATOM 706 O O . THR A 1 88 ? -17.849 27.541 -1.459 1.00 39.20 88 THR A O 1
ATOM 710 N N . VAL A 1 89 ? -16.746 26.723 0.323 1.00 38.17 89 VAL A N 1
ATOM 711 C CA . VAL A 1 89 ? -15.527 27.485 0.045 1.00 38.84 89 VAL A CA 1
ATOM 712 C C . VAL A 1 89 ? -14.956 27.110 -1.320 1.00 37.18 89 VAL A C 1
ATOM 713 O O . VAL A 1 89 ? -14.536 27.976 -2.085 1.00 37.28 89 VAL A O 1
ATOM 717 N N . PHE A 1 90 ? -14.948 25.818 -1.620 1.00 35.60 90 PHE A N 1
ATOM 718 C CA . PHE A 1 90 ? -14.343 25.349 -2.863 1.00 35.14 90 PHE A CA 1
ATOM 719 C C . PHE A 1 90 ? -15.191 25.667 -4.091 1.00 35.29 90 PHE A C 1
ATOM 720 O O . PHE A 1 90 ? -14.664 26.211 -5.055 1.00 36.84 90 PHE A O 1
ATOM 728 N N . THR A 1 91 ? -16.493 25.369 -4.054 1.00 34.31 91 THR A N 1
ATOM 729 C CA . THR A 1 91 ? -17.362 25.723 -5.186 1.00 34.55 91 THR A CA 1
ATOM 730 C C . THR A 1 91 ? -17.404 27.232 -5.432 1.00 34.48 91 THR A C 1
ATOM 731 O O . THR A 1 91 ? -17.370 27.658 -6.589 1.00 35.17 91 THR A O 1
ATOM 735 N N . THR A 1 92 ? -17.465 28.034 -4.363 1.00 33.71 92 THR A N 1
ATOM 736 C CA . THR A 1 92 ? -17.375 29.504 -4.505 1.00 35.89 92 THR A CA 1
ATOM 737 C C . THR A 1 92 ? -16.070 29.943 -5.172 1.00 36.15 92 THR A C 1
ATOM 738 O O . THR A 1 92 ? -16.110 30.761 -6.089 1.00 36.14 92 THR A O 1
ATOM 742 N N . HIS A 1 93 ? -14.930 29.399 -4.726 1.00 36.55 93 HIS A N 1
ATOM 743 C CA . HIS A 1 93 ? -13.643 29.695 -5.368 1.00 38.75 93 HIS A CA 1
ATOM 744 C C . HIS A 1 93 ? -13.614 29.294 -6.842 1.00 38.85 93 HIS A C 1
ATOM 745 O O . HIS A 1 93 ? -13.129 30.057 -7.659 1.00 38.37 93 HIS A O 1
ATOM 752 N N . ILE A 1 94 ? -14.109 28.092 -7.159 1.00 38.26 94 ILE A N 1
ATOM 753 C CA . ILE A 1 94 ? -14.116 27.577 -8.534 1.00 36.94 94 ILE A CA 1
ATOM 754 C C . ILE A 1 94 ? -15.024 28.409 -9.439 1.00 37.34 94 ILE A C 1
ATOM 755 O O . ILE A 1 94 ? -14.702 28.637 -10.605 1.00 37.22 94 ILE A O 1
ATOM 760 N N . LYS A 1 95 ? -16.148 28.881 -8.906 1.00 36.69 95 LYS A N 1
ATOM 761 C CA . LYS A 1 95 ? -17.057 29.682 -9.717 1.00 36.57 95 LYS A CA 1
ATOM 762 C C . LYS A 1 95 ? -16.411 30.994 -10.169 1.00 35.81 95 LYS A C 1
ATOM 763 O O . LYS A 1 95 ? -16.519 31.369 -11.335 1.00 34.39 95 LYS A O 1
ATOM 769 N N . GLU A 1 96 ? -15.712 31.668 -9.258 1.00 36.26 96 GLU A N 1
ATOM 770 C CA . GLU A 1 96 ? -14.981 32.895 -9.599 1.00 36.25 96 GLU A CA 1
ATOM 771 C C . GLU A 1 96 ? -13.833 32.657 -10.585 1.00 35.04 96 GLU A C 1
ATOM 772 O O . GLU A 1 96 ? -13.596 33.467 -11.461 1.00 32.86 96 GLU A O 1
ATOM 778 N N . ASN A 1 97 ? -13.106 31.558 -10.434 1.00 37.36 97 ASN A N 1
ATOM 779 C CA . ASN A 1 97 ? -12.002 31.267 -11.355 1.00 37.35 97 ASN A CA 1
ATOM 780 C C . ASN A 1 97 ? -12.004 29.800 -11.736 1.00 37.14 97 ASN A C 1
ATOM 781 O O . ASN A 1 97 ? -11.312 29.001 -11.112 1.00 38.52 97 ASN A O 1
ATOM 786 N N . PRO A 1 98 ? -12.798 29.437 -12.761 1.00 37.53 98 PRO A N 1
ATOM 787 C CA . PRO A 1 98 ? -13.067 28.034 -13.107 1.00 35.67 98 PRO A CA 1
ATOM 788 C C . PRO A 1 98 ? -11.841 27.301 -13.633 1.00 36.48 98 PRO A C 1
ATOM 789 O O . PRO A 1 98 ? -11.728 26.067 -13.470 1.00 35.37 98 PRO A O 1
ATOM 793 N N . GLU A 1 99 ? -10.933 28.053 -14.252 1.00 32.39 99 GLU A N 1
ATOM 794 C CA . GLU A 1 99 ? -9.674 27.510 -14.765 1.00 34.88 99 GLU A CA 1
ATOM 795 C C . GLU A 1 99 ? -8.828 26.855 -13.673 1.00 33.97 99 GLU A C 1
ATOM 796 O O . GLU A 1 99 ? -8.136 25.864 -13.920 1.00 33.15 99 GLU A O 1
ATOM 802 N N . ILE A 1 100 ? -8.891 27.398 -12.463 1.00 35.56 100 ILE A N 1
ATOM 803 C CA . ILE A 1 100 ? -8.170 26.790 -11.328 1.00 37.23 100 ILE A CA 1
ATOM 804 C C . ILE A 1 100 ? -8.672 25.373 -11.006 1.00 36.91 100 ILE A C 1
ATOM 805 O O . ILE A 1 100 ? -7.906 24.515 -10.562 1.00 36.32 100 ILE A O 1
ATOM 810 N N . GLY A 1 101 ? -9.954 25.126 -11.250 1.00 37.26 101 GLY A N 1
ATOM 811 C CA . GLY A 1 101 ? -10.520 23.793 -11.037 1.00 38.29 101 GLY A CA 1
ATOM 812 C C . GLY A 1 101 ? -9.934 22.831 -12.050 1.00 37.52 101 GLY A C 1
ATOM 813 O O . GLY A 1 101 ? -9.502 21.728 -11.705 1.00 39.14 101 GLY A O 1
ATOM 814 N N . THR A 1 102 ? -9.911 23.270 -13.301 1.00 36.74 102 THR A N 1
ATOM 815 C CA . THR A 1 102 ? -9.332 22.515 -14.403 1.00 36.85 102 THR A CA 1
ATOM 816 C C . THR A 1 102 ? -7.868 22.149 -14.141 1.00 36.60 102 THR A C 1
ATOM 817 O O . THR A 1 102 ? -7.475 20.985 -14.288 1.00 37.77 102 THR A O 1
ATOM 821 N N . LEU A 1 103 ? -7.075 23.146 -13.750 1.00 35.34 103 LEU A N 1
ATOM 822 C CA . LEU A 1 103 ? -5.661 22.948 -13.472 1.00 34.09 103 LEU A CA 1
ATOM 823 C C . LEU A 1 103 ? -5.428 22.095 -12.226 1.00 35.33 103 LEU A C 1
ATOM 824 O O . LEU A 1 103 ? -4.526 21.250 -12.198 1.00 35.14 103 LEU A O 1
ATOM 829 N N . ALA A 1 104 ? -6.216 22.313 -11.181 1.00 32.63 104 ALA A N 1
ATOM 830 C CA . ALA A 1 104 ? -6.055 21.477 -9.986 1.00 32.88 104 ALA A CA 1
ATOM 831 C C . ALA A 1 104 ? -6.394 20.019 -10.333 1.00 34.12 104 ALA A C 1
ATOM 832 O O . ALA A 1 104 ? -5.672 19.097 -9.933 1.00 33.72 104 ALA A O 1
ATOM 834 N N . TYR A 1 105 ? -7.480 19.824 -11.092 1.00 32.90 105 TYR A N 1
ATOM 835 C CA . TYR A 1 105 ? -7.865 18.485 -11.563 1.00 34.34 105 TYR A CA 1
ATOM 836 C C . TYR A 1 105 ? -6.739 17.831 -12.366 1.00 35.29 105 TYR A C 1
ATOM 837 O O . TYR A 1 105 ? -6.400 16.663 -12.144 1.00 35.98 105 TYR A O 1
ATOM 846 N N . GLU A 1 106 ? -6.162 18.591 -13.295 1.00 33.73 106 GLU A N 1
ATOM 847 C CA . GLU A 1 106 ? -5.035 18.124 -14.079 1.00 34.52 106 GLU A CA 1
ATOM 848 C C . GLU A 1 106 ? -3.934 17.564 -13.172 1.00 33.99 106 GLU A C 1
ATOM 849 O O . GLU A 1 106 ? -3.462 16.448 -13.369 1.00 35.22 106 GLU A O 1
ATOM 855 N N . GLU A 1 107 ? -3.545 18.348 -12.177 1.00 34.48 107 GLU A N 1
ATOM 856 C CA . GLU A 1 107 ? -2.453 17.984 -11.275 1.00 34.25 107 GLU A CA 1
ATOM 857 C C . GLU A 1 107 ? -2.826 16.853 -10.316 1.00 33.72 107 GLU A C 1
ATOM 858 O O . GLU A 1 107 ? -1.993 16.021 -10.003 1.00 35.38 107 GLU A O 1
ATOM 864 N N . ILE A 1 108 ? -4.078 16.817 -9.866 1.00 33.55 108 ILE A N 1
ATOM 865 C CA . ILE A 1 108 ? -4.546 15.746 -8.970 1.00 33.20 108 ILE A CA 1
ATOM 866 C C . ILE A 1 108 ? -4.545 14.389 -9.654 1.00 34.54 108 ILE A C 1
ATOM 867 O O . ILE A 1 108 ? -4.101 13.422 -9.066 1.00 35.14 108 ILE A O 1
ATOM 872 N N . ILE A 1 109 ? -5.037 14.335 -10.894 1.00 34.41 109 ILE A N 1
ATOM 873 C CA . ILE A 1 109 ? -5.191 13.085 -11.649 1.00 36.19 109 ILE A CA 1
ATOM 874 C C . ILE A 1 109 ? -3.842 12.643 -12.181 1.00 36.03 109 ILE A C 1
ATOM 875 O O . ILE A 1 109 ? -3.533 11.449 -12.201 1.00 35.61 109 ILE A O 1
ATOM 880 N N . LYS A 1 110 ? -3.035 13.612 -12.623 1.00 36.23 110 LYS A N 1
ATOM 881 C CA . LYS A 1 110 ? -1.691 13.310 -13.099 1.00 36.23 110 LYS A CA 1
ATOM 882 C C . LYS A 1 110 ? -0.626 14.150 -12.369 1.00 37.31 110 LYS A C 1
ATOM 883 O O . LYS A 1 110 ? -0.335 15.295 -12.752 1.00 36.21 110 LYS A O 1
ATOM 889 N N . GLU A 1 111 ? -0.052 13.566 -11.321 1.00 36.21 111 GLU A N 1
ATOM 890 C CA . GLU A 1 111 ? 0.933 14.252 -10.484 1.00 37.13 111 GLU A CA 1
ATOM 891 C C . GLU A 1 111 ? 2.193 14.624 -11.272 1.00 36.81 111 GLU A C 1
ATOM 892 O O . GLU A 1 111 ? 2.740 13.799 -11.992 1.00 37.63 111 GLU A O 1
ATOM 898 N N . SER A 1 112 ? 2.631 15.879 -11.140 1.00 37.32 112 SER A N 1
ATOM 899 C CA . SER A 1 112 ? 3.837 16.360 -11.809 1.00 36.46 112 SER A CA 1
ATOM 900 C C . SER A 1 112 ? 4.844 16.866 -10.795 1.00 37.37 112 SER A C 1
ATOM 901 O O . SER A 1 112 ? 4.549 16.942 -9.601 1.00 37.13 112 SER A O 1
ATOM 904 N N . ALA A 1 113 ? 6.025 17.224 -11.297 1.00 37.04 113 ALA A N 1
ATOM 905 C CA . ALA A 1 113 ? 7.090 17.845 -10.513 1.00 38.85 113 ALA A CA 1
ATOM 906 C C . ALA A 1 113 ? 6.695 19.213 -9.930 1.00 38.91 113 ALA A C 1
ATOM 907 O O . ALA A 1 113 ? 7.344 19.704 -9.002 1.00 39.55 113 ALA A O 1
ATOM 909 N N . ARG A 1 114 ? 5.645 19.813 -10.485 1.00 38.73 114 ARG A N 1
ATOM 910 C CA . ARG A 1 114 ? 5.128 21.119 -10.041 1.00 38.22 114 ARG A CA 1
ATOM 911 C C . ARG A 1 114 ? 4.317 21.052 -8.752 1.00 39.04 114 ARG A C 1
ATOM 912 O O . ARG A 1 114 ? 3.986 22.090 -8.185 1.00 39.11 114 ARG A O 1
ATOM 920 N N . LEU A 1 115 ? 4.009 19.842 -8.284 1.00 38.86 115 LEU A N 1
ATOM 921 C CA . LEU A 1 115 ? 3.003 19.661 -7.240 1.00 38.98 115 LEU A CA 1
ATOM 922 C C . LEU A 1 115 ? 3.317 20.409 -5.951 1.00 39.22 115 LEU A C 1
ATOM 923 O O . LEU A 1 115 ? 2.468 21.162 -5.441 1.00 38.03 115 LEU A O 1
ATOM 928 N N . GLU A 1 116 ? 4.525 20.208 -5.429 1.00 37.94 116 GLU A N 1
ATOM 929 C CA . GLU A 1 116 ? 4.860 20.746 -4.116 1.00 39.69 116 GLU A CA 1
ATOM 930 C C . GLU A 1 116 ? 4.872 22.269 -4.051 1.00 37.94 116 GLU A C 1
ATOM 931 O O . GLU A 1 116 ? 4.493 22.839 -3.032 1.00 38.01 116 GLU A O 1
ATOM 937 N N . LYS A 1 117 ? 5.272 22.927 -5.138 1.00 38.53 117 LYS A N 1
ATOM 938 C CA . LYS A 1 117 ? 5.215 24.385 -5.195 1.00 38.25 117 LYS A CA 1
ATOM 939 C C . LYS A 1 117 ? 3.772 24.915 -5.214 1.00 37.63 117 LYS A C 1
ATOM 940 O O . LYS A 1 117 ? 3.463 25.869 -4.505 1.00 37.47 117 LYS A O 1
ATOM 946 N N . ILE A 1 118 ? 2.895 24.301 -6.013 1.00 36.40 118 ILE A N 1
ATOM 947 C CA . ILE A 1 118 ? 1.508 24.782 -6.153 1.00 36.94 118 ILE A CA 1
ATOM 948 C C . ILE A 1 118 ? 0.528 24.243 -5.085 1.00 37.38 118 ILE A C 1
ATOM 949 O O . ILE A 1 118 ? -0.550 24.820 -4.877 1.00 37.58 118 ILE A O 1
ATOM 954 N N . LYS A 1 119 ? 0.898 23.135 -4.437 1.00 35.95 119 LYS A N 1
ATOM 955 C CA . LYS A 1 119 ? 0.042 22.453 -3.463 1.00 35.99 119 LYS A CA 1
ATOM 956 C C . LYS A 1 119 ? -0.704 23.384 -2.484 1.00 36.47 119 LYS A C 1
ATOM 957 O O . LYS A 1 119 ? -1.926 23.299 -2.389 1.00 37.81 119 LYS A O 1
ATOM 963 N N . PRO A 1 120 ? 0.007 24.284 -1.775 1.00 36.77 120 PRO A N 1
ATOM 964 C CA . PRO A 1 120 ? -0.736 25.008 -0.738 1.00 35.77 120 PRO A CA 1
ATOM 965 C C . PRO A 1 120 ? -1.744 26.053 -1.248 1.00 37.22 120 PRO A C 1
ATOM 966 O O . PRO A 1 120 ? -2.610 26.501 -0.482 1.00 38.01 120 PRO A O 1
ATOM 970 N N . TYR A 1 121 ? -1.653 26.410 -2.529 1.00 37.80 121 TYR A N 1
ATOM 971 C CA . TYR A 1 121 ? -2.602 27.333 -3.170 1.00 36.91 121 TYR A CA 1
ATOM 972 C C . TYR A 1 121 ? -3.948 26.686 -3.538 1.00 36.51 121 TYR A C 1
ATOM 973 O O . TYR A 1 121 ? -4.890 27.387 -3.921 1.00 36.71 121 TYR A O 1
ATOM 982 N N . PHE A 1 122 ? -4.054 25.364 -3.424 1.00 35.80 122 PHE A N 1
ATOM 983 C CA . PHE A 1 122 ? -5.331 24.700 -3.690 1.00 34.76 122 PHE A CA 1
ATOM 984 C C . PHE A 1 122 ? -5.409 23.260 -3.216 1.00 35.94 122 PHE A C 1
ATOM 985 O O . PHE A 1 122 ? -6.244 22.928 -2.385 1.00 38.04 122 PHE A O 1
ATOM 993 N N . ILE A 1 123 ? -4.565 22.402 -3.781 1.00 36.40 123 ILE A N 1
ATOM 994 C CA . ILE A 1 123 ? -4.656 20.955 -3.568 1.00 36.36 123 ILE A CA 1
ATOM 995 C C . ILE A 1 123 ? -4.501 20.536 -2.096 1.00 37.33 123 ILE A C 1
ATOM 996 O O . ILE A 1 123 ? -5.205 19.640 -1.626 1.00 38.29 123 ILE A O 1
ATOM 1001 N N . GLY A 1 124 ? -3.611 21.209 -1.368 1.00 37.95 124 GLY A N 1
ATOM 1002 C CA . GLY A 1 124 ? -3.397 20.919 0.051 1.00 39.24 124 GLY A CA 1
ATOM 1003 C C . GLY A 1 124 ? -4.678 20.983 0.877 1.00 40.35 124 GLY A C 1
ATOM 1004 O O . GLY A 1 124 ? -5.014 20.034 1.587 1.00 40.37 124 GLY A O 1
ATOM 1005 N N . SER A 1 125 ? -5.409 22.091 0.782 1.00 38.59 125 SER A N 1
ATOM 1006 C CA . SER A 1 125 ? -6.671 22.199 1.510 1.00 36.77 125 SER A CA 1
ATOM 1007 C C . SER A 1 125 ? -7.739 21.294 0.901 1.00 37.11 125 SER A C 1
ATOM 1008 O O . SER A 1 125 ? -8.548 20.715 1.629 1.00 38.56 125 SER A O 1
ATOM 1011 N N . PHE A 1 126 ? -7.744 21.170 -0.427 1.00 35.78 126 PHE A N 1
ATOM 1012 C CA . PHE A 1 126 ? -8.670 20.257 -1.110 1.00 37.30 126 PHE A CA 1
ATOM 1013 C C . PHE A 1 126 ? -8.603 18.799 -0.608 1.00 38.77 126 PHE A C 1
ATOM 1014 O O . PHE A 1 126 ? -9.615 18.080 -0.607 1.00 39.40 126 PHE A O 1
ATOM 1022 N N . GLU A 1 127 ? -7.410 18.372 -0.194 1.00 39.04 127 GLU A N 1
ATOM 1023 C CA . GLU A 1 127 ? -7.200 17.008 0.293 1.00 39.51 127 GLU A CA 1
ATOM 1024 C C . GLU A 1 127 ? -7.799 16.676 1.666 1.00 39.63 127 GLU A C 1
ATOM 1025 O O . GLU A 1 127 ? -7.760 15.517 2.071 1.00 39.41 127 GLU A O 1
ATOM 1031 N N . GLN A 1 128 ? -8.368 17.668 2.361 1.00 38.05 128 GLN A N 1
ATOM 1032 C CA . GLN A 1 128 ? -9.150 17.411 3.581 1.00 38.78 128 GLN A CA 1
ATOM 1033 C C . GLN A 1 128 ? -10.366 16.497 3.330 1.00 40.10 128 GLN A C 1
ATOM 1034 O O . GLN A 1 128 ? -10.990 16.008 4.279 1.00 39.55 128 GLN A O 1
ATOM 1040 N N . LEU A 1 129 ? -10.734 16.327 2.061 1.00 39.76 129 LEU A N 1
ATOM 1041 C CA . LEU A 1 129 ? -11.957 15.613 1.699 1.00 38.94 129 LEU A CA 1
ATOM 1042 C C . LEU A 1 129 ? -11.969 14.205 2.288 1.00 38.12 129 LEU A C 1
ATOM 1043 O O . LEU A 1 129 ? -12.970 13.768 2.886 1.00 38.11 129 LEU A O 1
ATOM 1048 N N . LYS A 1 130 ? -10.857 13.493 2.124 1.00 37.36 130 LYS A N 1
ATOM 1049 C CA . LYS A 1 130 ? -10.763 12.133 2.614 1.00 38.02 130 LYS A CA 1
ATOM 1050 C C . LYS A 1 130 ? -11.085 12.041 4.104 1.00 38.99 130 LYS A C 1
ATOM 1051 O O . LYS A 1 130 ? -11.934 11.219 4.503 1.00 40.10 130 LYS A O 1
ATOM 1057 N N . GLU A 1 131 ? -10.454 12.890 4.924 1.00 37.87 131 GLU A N 1
ATOM 1058 C CA . GLU A 1 131 ? -10.665 12.788 6.378 1.00 39.82 131 GLU A CA 1
ATOM 1059 C C . GLU A 1 131 ? -12.114 13.129 6.748 1.00 38.77 131 GLU A C 1
ATOM 1060 O O . GLU A 1 131 ? -12.681 12.507 7.655 1.00 38.07 131 GLU A O 1
ATOM 1066 N N . ILE A 1 132 ? -12.706 14.087 6.028 1.00 36.22 132 ILE A N 1
ATOM 1067 C CA . ILE A 1 132 ? -14.086 14.475 6.279 1.00 37.50 132 ILE A CA 1
ATOM 1068 C C . ILE A 1 132 ? -15.042 13.315 5.957 1.00 37.90 132 ILE A C 1
ATOM 1069 O O . ILE A 1 132 ? -15.915 12.989 6.765 1.00 38.27 132 ILE A O 1
ATOM 1074 N N . LEU A 1 133 ? -14.873 12.697 4.785 1.00 38.32 133 LEU A N 1
ATOM 1075 C CA . LEU A 1 133 ? -15.706 11.550 4.405 1.00 38.78 133 LEU A CA 1
ATOM 1076 C C . LEU A 1 133 ? -15.539 10.386 5.372 1.00 39.18 133 LEU A C 1
ATOM 1077 O O . LEU A 1 133 ? -16.526 9.756 5.759 1.00 40.10 133 LEU A O 1
ATOM 1082 N N . GLN A 1 134 ? -14.304 10.117 5.782 1.00 38.62 134 GLN A N 1
ATOM 1083 C CA . GLN A 1 134 ? -14.045 8.986 6.673 1.00 39.58 134 GLN A CA 1
ATOM 1084 C C . GLN A 1 134 ? -14.670 9.174 8.053 1.00 38.48 134 GLN A C 1
ATOM 1085 O O . GLN A 1 134 ? -15.210 8.228 8.615 1.00 38.46 134 GLN A O 1
ATOM 1091 N N . GLU A 1 135 ? -14.615 10.398 8.578 1.00 36.48 135 GLU A N 1
ATOM 1092 C CA . GLU A 1 135 ? -15.259 10.707 9.848 1.00 36.85 135 GLU A CA 1
ATOM 1093 C C . GLU A 1 135 ? -16.800 10.611 9.731 1.00 37.36 135 GLU A C 1
ATOM 1094 O O . GLU A 1 135 ? -17.469 10.082 10.632 1.00 38.38 135 GLU A O 1
ATOM 1100 N N . GLY A 1 136 ? -17.352 11.100 8.622 1.00 35.40 136 GLY A N 1
ATOM 1101 C CA . GLY A 1 136 ? -18.776 10.939 8.356 1.00 35.42 136 GLY A CA 1
ATOM 1102 C C . GLY A 1 136 ? -19.185 9.480 8.321 1.00 36.47 136 GLY A C 1
ATOM 1103 O O . GLY A 1 136 ? -20.202 9.086 8.907 1.00 37.18 136 GLY A O 1
AT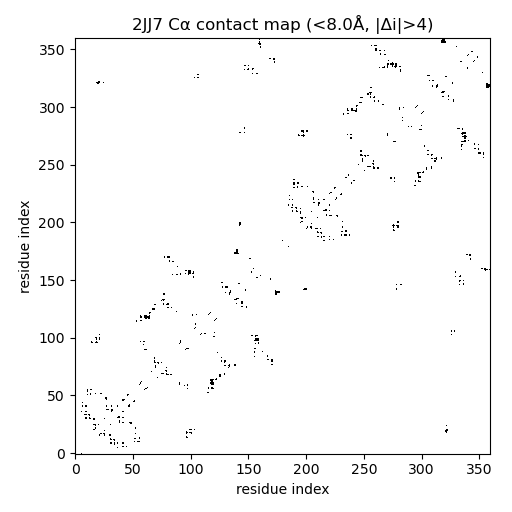OM 1104 N N . GLU A 1 137 ? -18.382 8.668 7.648 1.00 34.95 137 GLU A N 1
ATOM 1105 C CA . GLU A 1 137 ? -18.633 7.233 7.619 1.00 37.33 137 GLU A CA 1
ATOM 1106 C C . GLU A 1 137 ? -18.550 6.581 9.021 1.00 36.93 137 GLU A C 1
ATOM 1107 O O . GLU A 1 137 ? -19.398 5.764 9.385 1.00 38.40 137 GLU A O 1
ATOM 1113 N N . LYS A 1 138 ? -17.535 6.962 9.792 1.00 35.94 138 LYS A N 1
ATOM 1114 C CA . LYS A 1 138 ? -17.321 6.464 11.146 1.00 35.28 138 LYS A CA 1
ATOM 1115 C C . LYS A 1 138 ? -18.483 6.826 12.056 1.00 36.21 138 LYS A C 1
ATOM 1116 O O . LYS A 1 138 ? -18.852 6.049 12.914 1.00 37.77 138 LYS A O 1
ATOM 1122 N N . GLN A 1 139 ? -19.054 8.011 11.859 1.00 34.35 139 GLN A N 1
ATOM 1123 C CA . GLN A 1 139 ? -20.159 8.482 12.688 1.00 35.68 139 GLN A CA 1
ATOM 1124 C C . GLN A 1 139 ? -21.567 8.084 12.187 1.00 35.84 139 GLN A C 1
ATOM 1125 O O . GLN A 1 139 ? -22.575 8.506 12.763 1.00 37.55 139 GLN A O 1
ATOM 1131 N N . GLY A 1 140 ? -21.629 7.264 11.140 1.00 36.21 140 GLY A N 1
ATOM 1132 C CA . GLY A 1 140 ? -22.890 6.766 10.618 1.00 36.19 140 GLY A CA 1
ATOM 1133 C C . GLY A 1 140 ? -23.698 7.764 9.808 1.00 37.88 140 GLY A C 1
ATOM 1134 O O . GLY A 1 140 ? -24.869 7.532 9.543 1.00 38.53 140 GLY A O 1
ATOM 1135 N N . VAL A 1 141 ? -23.083 8.862 9.375 1.00 38.87 141 VAL A N 1
ATOM 1136 C CA . VAL A 1 141 ? -23.843 9.920 8.690 1.00 37.92 141 VAL A CA 1
ATOM 1137 C C . VAL A 1 141 ? -23.584 9.993 7.172 1.00 38.77 141 VAL A C 1
ATOM 1138 O O . VAL A 1 141 ? -24.369 10.598 6.427 1.00 39.78 141 VAL A O 1
ATOM 1142 N N . PHE A 1 142 ? -22.477 9.400 6.726 1.00 38.18 142 PHE A N 1
ATOM 1143 C CA . PHE A 1 142 ? -22.206 9.224 5.301 1.00 39.49 142 PHE A CA 1
ATOM 1144 C C . PHE A 1 142 ? -22.173 7.731 4.995 1.00 40.39 142 PHE A C 1
ATOM 1145 O O . PHE A 1 142 ? -21.648 6.932 5.778 1.00 41.33 142 PHE A O 1
ATOM 1153 N N . HIS A 1 143 ? -22.699 7.376 3.835 1.00 39.02 143 HIS A N 1
ATOM 1154 C CA . HIS A 1 143 ? -22.803 5.997 3.433 1.00 38.88 143 HIS A CA 1
ATOM 1155 C C . HIS A 1 143 ? -22.306 5.898 2.006 1.00 38.36 143 HIS A C 1
ATOM 1156 O O . HIS A 1 143 ? -22.912 6.456 1.096 1.00 39.10 143 HIS A O 1
ATOM 1163 N N . PHE A 1 144 ? -21.182 5.215 1.818 1.00 36.89 144 PHE A N 1
ATOM 1164 C CA . PHE A 1 144 ? -20.608 5.024 0.486 1.00 35.78 144 PHE A CA 1
ATOM 1165 C C . PHE A 1 144 ? -19.809 3.721 0.476 1.00 37.21 144 PHE A C 1
ATOM 1166 O O . PHE A 1 144 ? -19.467 3.185 1.533 1.00 36.68 144 PHE A O 1
ATOM 1174 N N . PHE A 1 145 ? -19.501 3.227 -0.717 1.00 36.46 145 PHE A N 1
ATOM 1175 C CA . PHE A 1 145 ? -18.930 1.904 -0.868 1.00 38.77 145 PHE A CA 1
ATOM 1176 C C . PHE A 1 145 ? -17.423 1.920 -0.996 1.00 37.52 145 PHE A C 1
ATOM 1177 O O . PHE A 1 145 ? -16.743 1.006 -0.543 1.00 38.99 145 PHE A O 1
ATOM 1185 N N . SER A 1 146 ? -16.902 2.959 -1.626 1.00 35.92 146 SER A N 1
ATOM 1186 C CA . SER A 1 146 ? -15.472 3.083 -1.807 1.00 34.87 146 SER A CA 1
ATOM 1187 C C . SER A 1 146 ? -15.084 4.523 -1.524 1.00 33.94 146 SER A C 1
ATOM 1188 O O . SER A 1 146 ? -15.560 5.438 -2.206 1.00 33.87 146 SER A O 1
ATOM 1191 N N . ILE A 1 147 ? -14.239 4.710 -0.509 1.00 34.51 147 ILE A N 1
ATOM 1192 C CA . ILE A 1 147 ? -13.711 6.032 -0.162 1.00 34.22 147 ILE A CA 1
ATOM 1193 C C . ILE A 1 147 ? -13.069 6.688 -1.392 1.00 35.89 147 ILE A C 1
ATOM 1194 O O . ILE A 1 147 ? -13.378 7.835 -1.716 1.00 35.52 147 ILE A O 1
ATOM 1199 N N . ASN A 1 148 ? -12.217 5.944 -2.090 1.00 34.84 148 ASN A N 1
ATOM 1200 C CA . ASN A 1 148 ? -11.479 6.507 -3.201 1.00 35.77 148 ASN A CA 1
ATOM 1201 C C . ASN A 1 148 ? -12.379 6.907 -4.366 1.00 35.08 148 ASN A C 1
ATOM 1202 O O . ASN A 1 148 ? -12.213 7.980 -4.917 1.00 34.12 148 ASN A O 1
ATOM 1207 N N . HIS A 1 149 ? -13.344 6.051 -4.720 1.00 34.74 149 HIS A N 1
ATOM 1208 C CA . HIS A 1 149 ? -14.274 6.379 -5.787 1.00 33.12 149 HIS A CA 1
ATOM 1209 C C . HIS A 1 149 ? -15.061 7.628 -5.419 1.00 33.17 149 HIS A C 1
ATOM 1210 O O . HIS A 1 149 ? -15.295 8.486 -6.268 1.00 33.83 149 HIS A O 1
ATOM 1217 N N . THR A 1 150 ? -15.448 7.716 -4.147 1.00 32.34 150 THR A N 1
ATOM 1218 C CA . THR A 1 150 ? -16.252 8.815 -3.651 1.00 32.95 150 THR A CA 1
ATOM 1219 C C . THR A 1 150 ? -15.470 10.134 -3.654 1.00 32.50 150 THR A C 1
ATOM 1220 O O . THR A 1 150 ? -16.015 11.180 -4.008 1.00 32.95 150 THR A O 1
ATOM 1224 N N . ILE A 1 151 ? -14.202 10.071 -3.260 1.00 32.01 151 ILE A N 1
ATOM 1225 C CA . ILE A 1 151 ? -13.310 11.222 -3.371 1.00 31.61 151 ILE A CA 1
ATOM 1226 C C . ILE A 1 151 ? -13.257 11.694 -4.832 1.00 35.23 151 ILE A C 1
ATOM 1227 O O . ILE A 1 151 ? -13.373 12.905 -5.128 1.00 34.68 151 ILE A O 1
ATOM 1232 N N . HIS A 1 152 ? -13.104 10.736 -5.747 1.00 34.58 152 HIS A N 1
ATOM 1233 C CA . HIS A 1 152 ? -12.943 11.088 -7.149 1.00 36.22 152 HIS A CA 1
ATOM 1234 C C . HIS A 1 152 ? -14.211 11.593 -7.789 1.00 35.88 152 HIS A C 1
ATOM 1235 O O . HIS A 1 152 ? -14.167 12.485 -8.654 1.00 36.42 152 HIS A O 1
ATOM 1242 N N . TRP A 1 153 ? -15.336 11.060 -7.320 1.00 33.04 153 TRP A N 1
ATOM 1243 C CA . TRP A 1 153 ? -16.640 11.465 -7.809 1.00 33.26 153 TRP A CA 1
ATOM 1244 C C . TRP A 1 153 ? -16.882 12.936 -7.453 1.00 34.24 153 TRP A C 1
ATOM 1245 O O . TRP A 1 153 ? -17.187 13.749 -8.330 1.00 35.10 153 TRP A O 1
ATOM 1256 N N . ILE A 1 154 ? -16.734 13.270 -6.176 1.00 31.81 154 ILE A N 1
ATOM 1257 C CA . ILE A 1 154 ? -16.873 14.653 -5.717 1.00 32.74 154 ILE A CA 1
ATOM 1258 C C . ILE A 1 154 ? -15.849 15.580 -6.403 1.00 33.16 154 ILE A C 1
ATOM 1259 O O . ILE A 1 154 ? -16.195 16.681 -6.828 1.00 34.45 154 ILE A O 1
ATOM 1264 N N . THR A 1 155 ? -14.605 15.118 -6.512 1.00 31.59 155 THR A N 1
ATOM 1265 C CA . THR A 1 155 ? -13.548 15.861 -7.202 1.00 31.42 155 THR A CA 1
ATOM 1266 C C . THR A 1 155 ? -13.973 16.220 -8.625 1.00 33.06 155 THR A C 1
ATOM 1267 O O . THR A 1 155 ? -13.849 17.385 -9.051 1.00 33.44 155 THR A O 1
ATOM 1271 N N . SER A 1 156 ? -14.493 15.229 -9.347 1.00 33.53 156 SER A N 1
ATOM 1272 C CA . SER A 1 156 ? -14.992 15.441 -10.700 1.00 34.36 156 SER A CA 1
ATOM 1273 C C . SER A 1 156 ? -16.118 16.479 -10.779 1.00 35.72 156 SER A C 1
ATOM 1274 O O . SER A 1 156 ? -16.067 17.377 -11.609 1.00 37.21 156 SER A O 1
ATOM 1277 N N . ILE A 1 157 ? -17.115 16.370 -9.910 1.00 34.64 157 ILE A N 1
ATOM 1278 C CA . ILE A 1 157 ? -18.239 17.306 -9.906 1.00 35.40 157 ILE A CA 1
ATOM 1279 C C . ILE A 1 157 ? -17.791 18.732 -9.570 1.00 35.63 157 ILE A C 1
ATOM 1280 O O . ILE A 1 157 ? -18.210 19.708 -10.208 1.00 36.17 157 ILE A O 1
ATOM 1285 N N . VAL A 1 158 ? -16.920 18.854 -8.576 1.00 35.29 158 VAL A N 1
ATOM 1286 C CA . VAL A 1 158 ? -16.557 20.172 -8.072 1.00 35.36 158 VAL A CA 1
ATOM 1287 C C . VAL A 1 158 ? -15.606 20.896 -9.047 1.00 34.35 158 VAL A C 1
ATOM 1288 O O . VAL A 1 158 ? -15.764 22.081 -9.298 1.00 33.85 158 VAL A O 1
ATOM 1292 N N . LEU A 1 159 ? -14.653 20.172 -9.619 1.00 34.04 159 LEU A N 1
ATOM 1293 C CA . LEU A 1 159 ? -13.534 20.804 -10.327 1.00 34.90 159 LEU A CA 1
ATOM 1294 C C . LEU A 1 159 ? -13.618 20.813 -11.843 1.00 36.89 159 LEU A C 1
ATOM 1295 O O . LEU A 1 159 ? -13.154 21.770 -12.475 1.00 34.99 159 LEU A O 1
ATOM 1300 N N . PHE A 1 160 ? -14.144 19.733 -12.431 1.00 38.91 160 PHE A N 1
ATOM 1301 C CA . PHE A 1 160 ? -14.057 19.563 -13.879 1.00 40.44 160 PHE A CA 1
ATOM 1302 C C . PHE A 1 160 ? -14.924 20.609 -14.545 1.00 41.92 160 PHE A C 1
ATOM 1303 O O . PHE A 1 160 ? -16.090 20.770 -14.163 1.00 40.82 160 PHE A O 1
ATOM 1311 N N . PRO A 1 161 ? -14.357 21.310 -15.555 1.00 43.31 161 PRO A N 1
ATOM 1312 C CA . PRO A 1 161 ? -14.994 22.489 -16.171 1.00 44.47 161 PRO A CA 1
ATOM 1313 C C . PRO A 1 161 ? -16.253 22.207 -16.993 1.00 45.83 161 PRO A C 1
ATOM 1314 O O . PRO A 1 161 ? -16.390 21.142 -17.606 1.00 44.99 161 PRO A O 1
ATOM 1318 N N . LYS A 1 162 ? -17.157 23.189 -16.976 1.00 47.60 162 LYS A N 1
ATOM 1319 C CA . LYS A 1 162 ? -18.352 23.262 -17.841 1.00 47.78 162 LYS A CA 1
ATOM 1320 C C . LYS A 1 162 ? -19.454 22.226 -17.555 1.00 47.63 162 LYS A C 1
ATOM 1321 O O . LYS A 1 162 ? -20.433 22.136 -18.302 1.00 47.98 162 LYS A O 1
ATOM 1327 N N . PHE A 1 163 ? -19.309 21.469 -16.467 1.00 46.49 163 PHE A N 1
ATOM 1328 C CA . PHE A 1 163 ? -20.366 20.567 -16.011 1.00 46.51 163 PHE A CA 1
ATOM 1329 C C . PHE A 1 163 ? -21.046 21.143 -14.771 1.00 46.42 163 PHE A C 1
ATOM 1330 O O . PHE A 1 163 ? -22.062 21.826 -14.875 1.00 46.62 163 PHE A O 1
ATOM 1338 N N . ASP A 1 168 ? -26.702 25.030 -11.130 1.00 49.28 168 ASP A N 1
ATOM 1339 C CA . ASP A 1 168 ? -27.291 25.746 -10.009 1.00 49.95 168 ASP A CA 1
ATOM 1340 C C . ASP A 1 168 ? -26.487 25.443 -8.747 1.00 49.87 168 ASP A C 1
ATOM 1341 O O . ASP A 1 168 ? -26.714 24.429 -8.089 1.00 50.74 168 ASP A O 1
ATOM 1346 N N . SER A 1 169 ? -25.543 26.331 -8.428 1.00 49.80 169 SER A N 1
ATOM 1347 C CA . SER A 1 169 ? -24.575 26.132 -7.333 1.00 49.18 169 SER A CA 1
ATOM 1348 C C . SER A 1 169 ? -25.234 25.836 -5.985 1.00 48.37 169 SER A C 1
ATOM 1349 O O . SER A 1 169 ? -24.797 24.950 -5.237 1.00 48.77 169 SER A O 1
ATOM 1352 N N . ALA A 1 170 ? -26.287 26.587 -5.687 1.00 47.24 170 ALA A N 1
ATOM 1353 C CA . ALA A 1 170 ? -27.077 26.386 -4.479 1.00 45.51 170 ALA A CA 1
ATOM 1354 C C . ALA A 1 170 ? -27.582 24.939 -4.380 1.00 44.18 170 ALA A C 1
ATOM 1355 O O . ALA A 1 170 ? -27.396 24.270 -3.355 1.00 43.74 170 ALA A O 1
ATOM 1357 N N . ASP A 1 171 ? -28.185 24.454 -5.463 1.00 41.91 171 ASP A N 1
ATOM 1358 C CA . ASP A 1 171 ? -28.618 23.068 -5.545 1.00 40.97 171 ASP A CA 1
ATOM 1359 C C . ASP A 1 171 ? -27.456 22.075 -5.419 1.00 40.62 171 ASP A C 1
ATOM 1360 O O . ASP A 1 171 ? -27.650 20.950 -4.946 1.00 39.97 171 ASP A O 1
ATOM 1365 N N . LEU A 1 172 ? -26.256 22.508 -5.816 1.00 38.84 172 LEU A N 1
ATOM 1366 C CA . LEU A 1 172 ? -25.103 21.614 -5.946 1.00 38.60 172 LEU A CA 1
ATOM 1367 C C . LEU A 1 172 ? -24.596 21.023 -4.632 1.00 38.06 172 LEU A C 1
ATOM 1368 O O . LEU A 1 172 ? -24.477 19.805 -4.514 1.00 39.77 172 LEU A O 1
ATOM 1373 N N . VAL A 1 173 ? -24.273 21.883 -3.669 1.00 37.91 173 VAL A N 1
ATOM 1374 C CA . VAL A 1 173 ? -23.647 21.452 -2.420 1.00 37.22 173 VAL A CA 1
ATOM 1375 C C . VAL A 1 173 ? -24.555 20.452 -1.724 1.00 38.83 173 VAL A C 1
ATOM 1376 O O . VAL A 1 173 ? -24.121 19.357 -1.341 1.00 39.04 173 VAL A O 1
ATOM 1380 N N . SER A 1 174 ? -25.820 20.842 -1.588 1.00 38.64 174 SER A N 1
ATOM 1381 C CA . SER A 1 174 ? -26.840 20.019 -0.968 1.00 39.25 174 SER A CA 1
ATOM 1382 C C . SER A 1 174 ? -27.154 18.733 -1.722 1.00 38.95 174 SER A C 1
ATOM 1383 O O . SER A 1 174 ? -27.485 17.736 -1.090 1.00 39.19 174 SER A O 1
ATOM 1386 N N . ARG A 1 175 ? -27.067 18.745 -3.053 1.00 38.61 175 ARG A N 1
ATOM 1387 C CA . ARG A 1 175 ? -27.268 17.521 -3.830 1.00 39.48 175 ARG A CA 1
ATOM 1388 C C . ARG A 1 175 ? -26.128 16.519 -3.617 1.00 40.48 175 ARG A C 1
ATOM 1389 O O . ARG A 1 175 ? -26.370 15.315 -3.564 1.00 41.66 175 ARG A O 1
ATOM 1397 N N . ILE A 1 176 ? -24.897 17.019 -3.498 1.00 40.64 176 ILE A N 1
ATOM 1398 C CA . ILE A 1 176 ? -23.737 16.169 -3.202 1.00 41.04 176 ILE A CA 1
ATOM 1399 C C . ILE A 1 176 ? -23.880 15.510 -1.832 1.00 42.15 176 ILE A C 1
ATOM 1400 O O . ILE A 1 176 ? -23.782 14.290 -1.712 1.00 43.14 176 ILE A O 1
ATOM 1405 N N . ILE A 1 177 ? -24.141 16.330 -0.815 1.00 43.17 177 ILE A N 1
ATOM 1406 C CA . ILE A 1 177 ? -24.329 15.861 0.560 1.00 42.48 177 ILE A CA 1
ATOM 1407 C C . ILE A 1 177 ? -25.489 14.863 0.642 1.00 41.86 177 ILE A C 1
ATOM 1408 O O . ILE A 1 177 ? -25.376 13.823 1.282 1.00 43.11 177 ILE A O 1
ATOM 1413 N N . SER A 1 178 ? -26.579 15.165 -0.048 1.00 39.91 178 SER A N 1
ATOM 1414 C CA . SER A 1 178 ? -27.740 14.293 -0.072 1.00 39.96 178 SER A CA 1
ATOM 1415 C C . SER A 1 178 ? -27.410 12.893 -0.624 1.00 38.74 178 SER A C 1
ATOM 1416 O O . SER A 1 178 ? -27.898 11.883 -0.123 1.00 40.06 178 SER A O 1
ATOM 1419 N N . ALA A 1 179 ? -26.568 12.836 -1.646 1.00 38.97 179 ALA A N 1
ATOM 1420 C CA . ALA A 1 179 ? -26.116 11.565 -2.209 1.00 37.77 179 ALA A CA 1
ATOM 1421 C C . ALA A 1 179 ? -25.294 10.734 -1.208 1.00 36.43 179 ALA A C 1
ATOM 1422 O O . ALA A 1 179 ? -25.155 9.527 -1.366 1.00 37.23 179 ALA A O 1
ATOM 1424 N N . LEU A 1 180 ? -24.748 11.386 -0.185 1.00 36.11 180 LEU A N 1
ATOM 1425 C CA . LEU A 1 180 ? -23.902 10.708 0.793 1.00 36.02 180 LEU A CA 1
ATOM 1426 C C . LEU A 1 180 ? -24.649 10.294 2.063 1.00 35.49 180 LEU A C 1
ATOM 1427 O O . LEU A 1 180 ? -24.322 9.271 2.685 1.00 35.22 180 LEU A O 1
ATOM 1432 N N . THR A 1 181 ? -25.624 11.109 2.449 1.00 37.18 181 THR A N 1
ATOM 1433 C CA . THR A 1 181 ? -26.397 10.904 3.670 1.00 38.54 181 THR A CA 1
ATOM 1434 C C . THR A 1 181 ? -27.495 9.860 3.480 1.00 39.68 181 THR A C 1
ATOM 1435 O O . THR A 1 181 ? -28.118 9.429 4.441 1.00 39.31 181 THR A O 1
ATOM 1439 N N . ASP A 1 182 ? -27.725 9.464 2.235 1.00 42.60 182 ASP A N 1
ATOM 1440 C CA . ASP A 1 182 ? -28.692 8.425 1.903 1.00 45.72 182 ASP A CA 1
ATOM 1441 C C . ASP A 1 182 ? -28.192 7.044 2.308 1.00 46.87 182 ASP A C 1
ATOM 1442 O O . ASP A 1 182 ? -27.070 6.662 1.964 1.00 47.95 182 ASP A O 1
ATOM 1447 N N . LYS A 1 183 ? -29.027 6.290 3.024 1.00 48.23 183 LYS A N 1
ATOM 1448 C CA . LYS A 1 183 ? -28.638 4.963 3.510 1.00 48.55 183 LYS A CA 1
ATOM 1449 C C . LYS A 1 183 ? -29.270 3.837 2.693 1.00 49.13 183 LYS A C 1
ATOM 1450 O O . LYS A 1 183 ? -28.724 2.731 2.615 1.00 49.31 183 LYS A O 1
ATOM 1456 N N . HIS B 1 1 ? -40.451 -28.352 -1.774 1.00 55.42 1 HIS B N 1
ATOM 1457 C CA . HIS B 1 1 ? -39.359 -29.069 -1.058 1.00 55.27 1 HIS B CA 1
ATOM 1458 C C . HIS B 1 1 ? -38.009 -28.334 -1.207 1.00 54.46 1 HIS B C 1
ATOM 1459 O O . HIS B 1 1 ? -37.950 -27.117 -0.988 1.00 53.74 1 HIS B O 1
ATOM 1466 N N . MET B 1 2 ? -36.947 -29.056 -1.580 1.00 53.13 2 MET B N 1
ATOM 1467 C CA . MET B 1 2 ? -35.578 -28.507 -1.613 1.00 51.55 2 MET B CA 1
ATOM 1468 C C . MET B 1 2 ? -35.354 -27.479 -2.718 1.00 49.34 2 MET B C 1
ATOM 1469 O O . MET B 1 2 ? -35.885 -27.610 -3.819 1.00 49.80 2 MET B O 1
ATOM 1474 N N . ALA B 1 3 ? -34.532 -26.476 -2.426 1.00 46.62 3 ALA B N 1
ATOM 1475 C CA . ALA B 1 3 ? -34.036 -25.562 -3.449 1.00 43.18 3 ALA B CA 1
ATOM 1476 C C . ALA B 1 3 ? -33.278 -26.330 -4.545 1.00 41.41 3 ALA B C 1
ATOM 1477 O O . ALA B 1 3 ? -32.646 -27.368 -4.285 1.00 39.08 3 ALA B O 1
ATOM 1479 N N . SER B 1 4 ? -33.365 -25.831 -5.773 1.00 39.66 4 SER B N 1
ATOM 1480 C CA . SER B 1 4 ? -32.591 -26.389 -6.876 1.00 39.27 4 SER B CA 1
ATOM 1481 C C . SER B 1 4 ? -31.160 -25.892 -6.789 1.00 39.25 4 SER B C 1
ATOM 1482 O O . SER B 1 4 ? -30.896 -24.834 -6.210 1.00 39.26 4 SER B O 1
ATOM 1485 N N . ARG B 1 5 ? -30.241 -26.641 -7.383 1.00 38.45 5 ARG B N 1
ATOM 1486 C CA . ARG B 1 5 ? -28.838 -26.221 -7.475 1.00 40.66 5 ARG B CA 1
ATOM 1487 C C . ARG B 1 5 ? -28.711 -24.808 -8.070 1.00 40.74 5 ARG B C 1
ATOM 1488 O O . ARG B 1 5 ? -27.919 -23.992 -7.591 1.00 41.53 5 ARG B O 1
ATOM 1496 N N . GLU B 1 6 ? -29.509 -24.541 -9.107 1.00 40.88 6 GLU B N 1
ATOM 1497 C CA . GLU B 1 6 ? -29.490 -23.273 -9.843 1.00 41.29 6 GLU B CA 1
ATOM 1498 C C . GLU B 1 6 ? -29.890 -22.105 -8.937 1.00 39.97 6 GLU B C 1
ATOM 1499 O O . GLU B 1 6 ? -29.223 -21.079 -8.919 1.00 40.59 6 GLU B O 1
ATOM 1505 N N . GLN B 1 7 ? -30.962 -22.283 -8.170 1.00 39.58 7 GLN B N 1
ATOM 1506 C CA . GLN B 1 7 ? -31.398 -21.289 -7.186 1.00 38.99 7 GLN B CA 1
ATOM 1507 C C . GLN B 1 7 ? -30.346 -20.985 -6.102 1.00 37.22 7 GLN B C 1
ATOM 1508 O O . GLN B 1 7 ? -30.124 -19.829 -5.741 1.00 35.88 7 GLN B O 1
ATOM 1514 N N . THR B 1 8 ? -29.699 -22.018 -5.587 1.00 36.72 8 THR B N 1
ATOM 1515 C CA . THR B 1 8 ? -28.721 -21.826 -4.518 1.00 35.71 8 THR B CA 1
ATOM 1516 C C . THR B 1 8 ? -27.524 -21.026 -5.031 1.00 36.01 8 THR B C 1
ATOM 1517 O O . THR B 1 8 ? -27.053 -20.102 -4.353 1.00 34.46 8 THR B O 1
ATOM 1521 N N . MET B 1 9 ? -27.054 -21.382 -6.231 1.00 34.44 9 MET B N 1
ATOM 1522 C CA . MET B 1 9 ? -25.946 -20.696 -6.868 1.00 36.34 9 MET B CA 1
ATOM 1523 C C . MET B 1 9 ? -26.308 -19.249 -7.185 1.00 37.10 9 MET B C 1
ATOM 1524 O O . MET B 1 9 ? -25.472 -18.354 -7.054 1.00 37.03 9 MET B O 1
ATOM 1529 N N . GLU B 1 10 ? -27.554 -19.031 -7.599 1.00 36.63 10 GLU B N 1
ATOM 1530 C CA . GLU B 1 10 ? -28.064 -17.686 -7.811 1.00 39.14 10 GLU B CA 1
ATOM 1531 C C . GLU B 1 10 ? -28.097 -16.875 -6.514 1.00 38.98 10 GLU B C 1
ATOM 1532 O O . GLU B 1 10 ? -27.628 -15.737 -6.483 1.00 39.92 10 GLU B O 1
ATOM 1538 N N . ASN B 1 11 ? -28.647 -17.465 -5.455 1.00 38.11 11 ASN B N 1
ATOM 1539 C CA . ASN B 1 11 ? -28.581 -16.863 -4.132 1.00 39.27 11 ASN B CA 1
ATOM 1540 C C . ASN B 1 11 ? -27.153 -16.473 -3.726 1.00 38.89 11 ASN B C 1
ATOM 1541 O O . ASN B 1 11 ? -26.939 -15.380 -3.190 1.00 38.10 11 ASN B O 1
ATOM 1546 N N . ILE B 1 12 ? -26.188 -17.353 -3.996 1.00 36.79 12 ILE B N 1
ATOM 1547 C CA . ILE B 1 12 ? -24.788 -17.091 -3.647 1.00 35.75 12 ILE B CA 1
ATOM 1548 C C . ILE B 1 12 ? -24.200 -15.940 -4.468 1.00 37.08 12 ILE B C 1
ATOM 1549 O O . ILE B 1 12 ? -23.417 -15.144 -3.951 1.00 34.62 12 ILE B O 1
ATOM 1554 N N . LEU B 1 13 ? -24.581 -15.862 -5.743 1.00 36.70 13 LEU B N 1
ATOM 1555 C CA . LEU B 1 13 ? -24.117 -14.794 -6.618 1.00 37.58 13 LEU B CA 1
ATOM 1556 C C . LEU B 1 13 ? -24.721 -13.436 -6.266 1.00 37.12 13 LEU B C 1
ATOM 1557 O O . LEU B 1 13 ? -24.012 -12.427 -6.289 1.00 39.37 13 LEU B O 1
ATOM 1562 N N . LYS B 1 14 ? -26.017 -13.413 -5.947 1.00 37.01 14 LYS B N 1
ATOM 1563 C CA . LYS B 1 14 ? -26.674 -12.209 -5.422 1.00 37.27 14 LYS B CA 1
ATOM 1564 C C . LYS B 1 14 ? -25.927 -11.718 -4.183 1.00 36.78 14 LYS B C 1
ATOM 1565 O O . LYS B 1 14 ? -25.648 -10.525 -4.052 1.00 34.72 14 LYS B O 1
ATOM 1571 N N . ALA B 1 15 ? -25.603 -12.652 -3.289 1.00 34.80 15 ALA B N 1
ATOM 1572 C CA . ALA B 1 15 ? -24.880 -12.349 -2.046 1.00 36.75 15 ALA B CA 1
ATOM 1573 C C . ALA B 1 15 ? -23.498 -11.775 -2.316 1.00 36.74 15 ALA B C 1
ATOM 1574 O O . ALA B 1 15 ? -23.099 -10.787 -1.704 1.00 38.83 15 ALA B O 1
ATOM 1576 N N . ALA B 1 16 ? -22.777 -12.419 -3.226 1.00 37.39 16 ALA B N 1
ATOM 1577 C CA . ALA B 1 16 ? -21.416 -12.048 -3.559 1.00 36.39 16 ALA B CA 1
ATOM 1578 C C . ALA B 1 16 ? -21.382 -10.658 -4.226 1.00 36.55 16 ALA B C 1
ATOM 1579 O O . ALA B 1 16 ? -20.562 -9.827 -3.871 1.00 35.96 16 ALA B O 1
ATOM 1581 N N . LYS B 1 17 ? -22.275 -10.417 -5.184 1.00 36.78 17 LYS B N 1
ATOM 1582 C CA . LYS B 1 17 ? -22.463 -9.072 -5.758 1.00 35.96 17 LYS B CA 1
ATOM 1583 C C . LYS B 1 17 ? -22.625 -8.029 -4.649 1.00 37.47 17 LYS B C 1
ATOM 1584 O O . LYS B 1 17 ? -21.917 -7.020 -4.631 1.00 37.65 17 LYS B O 1
ATOM 1590 N N . LYS B 1 18 ? -23.553 -8.288 -3.725 1.00 38.02 18 LYS B N 1
ATOM 1591 C CA . LYS B 1 18 ? -23.836 -7.383 -2.619 1.00 39.26 18 LYS B CA 1
ATOM 1592 C C . LYS B 1 18 ? -22.605 -7.125 -1.748 1.00 39.32 18 LYS B C 1
ATOM 1593 O O . LYS B 1 18 ? -22.257 -5.975 -1.478 1.00 39.67 18 LYS B O 1
ATOM 1599 N N . LYS B 1 19 ? -21.948 -8.203 -1.332 1.00 37.83 19 LYS B N 1
ATOM 1600 C CA . LYS B 1 19 ? -20.832 -8.127 -0.393 1.00 37.11 19 LYS B CA 1
ATOM 1601 C C . LYS B 1 19 ? -19.553 -7.561 -1.002 1.00 37.61 19 LYS B C 1
ATOM 1602 O O . LYS B 1 19 ? -18.930 -6.675 -0.419 1.00 38.13 19 LYS B O 1
ATOM 1608 N N . PHE B 1 20 ? -19.170 -8.064 -2.173 1.00 38.53 20 PHE B N 1
ATOM 1609 C CA . PHE B 1 20 ? -18.103 -7.445 -2.970 1.00 37.08 20 PHE B CA 1
ATOM 1610 C C . PHE B 1 20 ? -18.341 -5.956 -3.195 1.00 36.34 20 PHE B C 1
ATOM 1611 O O . PHE B 1 20 ? -17.411 -5.163 -3.092 1.00 35.98 20 PHE B O 1
ATOM 1619 N N . GLY B 1 21 ? -19.579 -5.582 -3.515 1.00 36.45 21 GLY B N 1
ATOM 1620 C CA . GLY B 1 21 ? -19.931 -4.173 -3.755 1.00 37.54 21 GLY B CA 1
ATOM 1621 C C . GLY B 1 21 ? -19.766 -3.298 -2.518 1.00 39.41 21 GLY B C 1
ATOM 1622 O O . GLY B 1 21 ? -19.393 -2.130 -2.615 1.00 39.61 21 GLY B O 1
ATOM 1623 N N . GLU B 1 22 ? -20.049 -3.878 -1.355 1.00 39.52 22 GLU B N 1
ATOM 1624 C CA . GLU B 1 22 ? -19.950 -3.174 -0.090 1.00 41.34 22 GLU B CA 1
ATOM 1625 C C . GLU B 1 22 ? -18.513 -2.970 0.380 1.00 41.34 22 GLU B C 1
ATOM 1626 O O . GLU B 1 22 ? -18.183 -1.901 0.892 1.00 43.09 22 GLU B O 1
ATOM 1632 N N . ARG B 1 23 ? -17.666 -3.978 0.198 1.00 41.36 23 ARG B N 1
ATOM 1633 C CA . ARG B 1 23 ? -16.353 -3.996 0.853 1.00 42.83 23 ARG B CA 1
ATOM 1634 C C . ARG B 1 23 ? -15.176 -4.190 -0.089 1.00 42.04 23 ARG B C 1
ATOM 1635 O O . ARG B 1 23 ? -14.027 -4.236 0.354 1.00 43.13 23 ARG B O 1
ATOM 1643 N N . GLY B 1 24 ? -15.454 -4.312 -1.381 1.00 40.53 24 GLY B N 1
ATOM 1644 C CA . GLY B 1 24 ? -14.389 -4.494 -2.358 1.00 41.20 24 GLY B CA 1
ATOM 1645 C C . GLY B 1 24 ? -13.942 -5.942 -2.414 1.00 41.67 24 GLY B C 1
ATOM 1646 O O . GLY B 1 24 ? -14.349 -6.756 -1.587 1.00 41.24 24 GLY B O 1
ATOM 1647 N N . TYR B 1 25 ? -13.104 -6.264 -3.395 1.00 42.08 25 TYR B N 1
ATOM 1648 C CA . TYR B 1 25 ? -12.594 -7.630 -3.558 1.00 41.21 25 TYR B CA 1
ATOM 1649 C C . TYR B 1 25 ? -11.821 -8.123 -2.337 1.00 41.67 25 TYR B C 1
ATOM 1650 O O . TYR B 1 25 ? -12.067 -9.227 -1.847 1.00 40.50 25 TYR B O 1
ATOM 1659 N N . GLU B 1 26 ? -10.881 -7.303 -1.865 1.00 42.08 26 GLU B N 1
ATOM 1660 C CA . GLU B 1 26 ? -9.974 -7.679 -0.777 1.00 42.98 26 GLU B CA 1
ATOM 1661 C C . GLU B 1 26 ? -10.705 -7.745 0.553 1.00 42.16 26 GLU B C 1
ATOM 1662 O O . GLU B 1 26 ? -10.438 -8.624 1.364 1.00 42.83 26 GLU B O 1
ATOM 1668 N N . GLY B 1 27 ? -11.633 -6.816 0.770 1.00 41.54 27 GLY B N 1
ATOM 1669 C CA . GLY B 1 27 ? -12.348 -6.730 2.042 1.00 42.89 27 GLY B CA 1
ATOM 1670 C C . GLY B 1 27 ? -13.466 -7.734 2.258 1.00 42.80 27 GLY B C 1
ATOM 1671 O O . GLY B 1 27 ? -14.152 -7.678 3.278 1.00 44.33 27 GLY B O 1
ATOM 1672 N N . THR B 1 28 ? -13.641 -8.648 1.306 1.00 42.50 28 THR B N 1
ATOM 1673 C CA . THR B 1 28 ? -14.731 -9.626 1.321 1.00 43.09 28 THR B CA 1
ATOM 1674 C C . THR B 1 28 ? -14.162 -11.052 1.382 1.00 43.04 28 THR B C 1
ATOM 1675 O O . THR B 1 28 ? -13.164 -11.354 0.716 1.00 43.26 28 THR B O 1
ATOM 1679 N N . SER B 1 29 ? -14.801 -11.924 2.163 1.00 41.19 29 SER B N 1
ATOM 1680 C CA . SER B 1 29 ? -14.402 -13.329 2.227 1.00 40.96 29 SER B CA 1
ATOM 1681 C C . SER B 1 29 ? -15.554 -14.233 1.799 1.00 40.76 29 SER B C 1
ATOM 1682 O O . SER B 1 29 ? -16.712 -13.806 1.788 1.00 39.35 29 SER B O 1
ATOM 1685 N N . ILE B 1 30 ? -15.245 -15.488 1.474 1.00 40.28 30 ILE B N 1
ATOM 1686 C CA . ILE B 1 30 ? -16.293 -16.440 1.122 1.00 41.93 30 ILE B CA 1
ATOM 1687 C C . ILE B 1 30 ? -17.236 -16.715 2.313 1.00 41.63 30 ILE B C 1
ATOM 1688 O O . ILE B 1 30 ? -18.435 -16.963 2.127 1.00 42.64 30 ILE B O 1
ATOM 1693 N N . GLN B 1 31 ? -16.702 -16.602 3.526 1.00 42.11 31 GLN B N 1
ATOM 1694 C CA . GLN B 1 31 ? -17.478 -16.799 4.758 1.00 42.69 31 GLN B CA 1
ATOM 1695 C C . GLN B 1 31 ? -18.627 -15.798 4.913 1.00 41.83 31 GLN B C 1
ATOM 1696 O O . GLN B 1 31 ? -19.753 -16.183 5.229 1.00 42.85 31 GLN B O 1
ATOM 1702 N N . GLU B 1 32 ? -18.339 -14.522 4.683 1.00 39.44 32 GLU B N 1
ATOM 1703 C CA . GLU B 1 32 ? -19.359 -13.473 4.708 1.00 41.19 32 GLU B CA 1
ATOM 1704 C C . GLU B 1 32 ? -20.386 -13.607 3.578 1.00 40.79 32 GLU B C 1
ATOM 1705 O O . GLU B 1 32 ? -21.572 -13.311 3.768 1.00 41.32 32 GLU B O 1
ATOM 1711 N N . ILE B 1 33 ? -19.917 -14.008 2.397 1.00 40.56 33 ILE B N 1
ATOM 1712 C CA . ILE B 1 33 ? -20.797 -14.270 1.258 1.00 40.30 33 ILE B CA 1
ATOM 1713 C C . ILE B 1 33 ? -21.744 -15.440 1.557 1.00 40.81 33 ILE B C 1
ATOM 1714 O O . ILE B 1 33 ? -22.958 -15.342 1.329 1.00 42.48 33 ILE B O 1
ATOM 1719 N N . ALA B 1 34 ? -21.198 -16.530 2.093 1.00 39.89 34 ALA B N 1
ATOM 1720 C CA . ALA B 1 34 ? -22.014 -17.683 2.471 1.00 38.34 34 ALA B CA 1
ATOM 1721 C C . ALA B 1 34 ? -23.064 -17.277 3.482 1.00 39.89 34 ALA B C 1
ATOM 1722 O O . ALA B 1 34 ? -24.251 -17.617 3.337 1.00 39.58 34 ALA B O 1
ATOM 1724 N N . LYS B 1 35 ? -22.620 -16.531 4.494 1.00 40.54 35 LYS B N 1
ATOM 1725 C CA . LYS B 1 35 ? -23.494 -16.050 5.560 1.00 42.51 35 LYS B CA 1
ATOM 1726 C C . LYS B 1 35 ? -24.623 -15.186 5.004 1.00 42.91 35 LYS B C 1
ATOM 1727 O O . LYS B 1 35 ? -25.785 -15.351 5.391 1.00 43.13 35 LYS B O 1
ATOM 1733 N N . GLU B 1 36 ? -24.281 -14.282 4.084 1.00 43.14 36 GLU B N 1
ATOM 1734 C CA . GLU B 1 36 ? -25.275 -13.414 3.444 1.00 42.63 36 GLU B CA 1
ATOM 1735 C C . GLU B 1 36 ? -26.277 -14.220 2.599 1.00 42.44 36 GLU B C 1
ATOM 1736 O O . GLU B 1 36 ? -27.481 -13.945 2.627 1.00 41.84 36 GLU B O 1
ATOM 1742 N N . ALA B 1 37 ? -25.771 -15.226 1.882 1.00 40.99 37 ALA B N 1
ATOM 1743 C CA . ALA B 1 37 ? -26.581 -16.113 1.020 1.00 38.41 37 ALA B CA 1
ATOM 1744 C C . ALA B 1 37 ? -27.430 -17.117 1.808 1.00 37.76 37 ALA B C 1
ATOM 1745 O O . ALA B 1 37 ? -28.260 -17.834 1.227 1.00 36.49 37 ALA B O 1
ATOM 1747 N N . LYS B 1 38 ? -27.202 -17.167 3.118 1.00 38.21 38 LYS B N 1
ATOM 1748 C CA . LYS B 1 38 ? -27.848 -18.119 4.018 1.00 39.53 38 LYS B CA 1
ATOM 1749 C C . LYS B 1 38 ? -27.578 -19.561 3.582 1.00 39.51 38 LYS B C 1
ATOM 1750 O O . LYS B 1 38 ? -28.478 -20.407 3.580 1.00 40.18 38 LYS B O 1
ATOM 1756 N N . VAL B 1 39 ? -26.331 -19.820 3.184 1.00 38.82 39 VAL B N 1
ATOM 1757 C CA . VAL B 1 39 ? -25.892 -21.174 2.839 1.00 38.26 39 VAL B CA 1
ATOM 1758 C C . VAL B 1 39 ? -24.644 -21.538 3.608 1.00 38.33 39 VAL B C 1
ATOM 1759 O O . VAL B 1 39 ? -23.879 -20.674 4.046 1.00 39.15 39 VAL B O 1
ATOM 1763 N N . ASN B 1 40 ? -24.474 -22.841 3.780 1.00 38.15 40 ASN B N 1
ATOM 1764 C CA A ASN B 1 40 ? -23.297 -23.365 4.443 0.50 37.61 40 ASN B CA 1
ATOM 1765 C CA B ASN B 1 40 ? -23.306 -23.432 4.410 0.50 38.52 40 ASN B CA 1
ATOM 1766 C C . ASN B 1 40 ? -22.053 -23.028 3.630 1.00 37.84 40 ASN B C 1
ATOM 1767 O O . ASN B 1 40 ? -22.046 -23.145 2.407 1.00 38.27 40 ASN B O 1
ATOM 1776 N N . VAL B 1 41 ? -21.002 -22.561 4.310 1.00 37.40 41 VAL B N 1
ATOM 1777 C CA . VAL B 1 41 ? -19.747 -22.222 3.606 1.00 37.52 41 VAL B CA 1
ATOM 1778 C C . VAL B 1 41 ? -19.299 -23.393 2.710 1.00 36.46 41 VAL B C 1
ATOM 1779 O O . VAL B 1 41 ? -18.944 -23.178 1.556 1.00 35.65 41 VAL B O 1
ATOM 1783 N N . ALA B 1 42 ? -19.375 -24.627 3.227 1.00 37.18 42 ALA B N 1
ATOM 1784 C CA . ALA B 1 42 ? -19.052 -25.838 2.455 1.00 37.04 42 ALA B CA 1
ATOM 1785 C C . ALA B 1 42 ? -19.736 -25.882 1.085 1.00 37.81 42 ALA B C 1
ATOM 1786 O O . ALA B 1 42 ? -19.097 -26.169 0.078 1.00 38.68 42 ALA B O 1
ATOM 1788 N N . MET B 1 43 ? -21.033 -25.603 1.048 1.00 38.43 43 MET B N 1
ATOM 1789 C CA . MET B 1 43 ? -21.780 -25.681 -0.201 1.00 39.67 43 MET B CA 1
ATOM 1790 C C . MET B 1 43 ? -21.299 -24.595 -1.177 1.00 40.26 43 MET B C 1
ATOM 1791 O O . MET B 1 43 ? -21.135 -24.848 -2.373 1.00 41.34 43 MET B O 1
ATOM 1796 N N . ALA B 1 44 ? -21.047 -23.403 -0.643 1.00 39.65 44 ALA B N 1
ATOM 1797 C CA . ALA B 1 44 ? -20.572 -22.274 -1.431 1.00 40.03 44 ALA B CA 1
ATOM 1798 C C . ALA B 1 44 ? -19.208 -22.585 -2.054 1.00 40.16 44 ALA B C 1
ATOM 1799 O O . ALA B 1 44 ? -18.941 -22.218 -3.203 1.00 39.14 44 ALA B O 1
ATOM 1801 N N . SER B 1 45 ? -18.360 -23.279 -1.294 1.00 39.07 45 SER B N 1
ATOM 1802 C CA . SER B 1 45 ? -17.020 -23.616 -1.768 1.00 39.39 45 SER B CA 1
ATOM 1803 C C . SER B 1 45 ? -17.086 -24.820 -2.718 1.00 36.96 45 SER B C 1
ATOM 1804 O O . SER B 1 45 ? -16.312 -24.911 -3.662 1.00 36.70 45 SER B O 1
ATOM 1807 N N . TYR B 1 46 ? -18.035 -25.723 -2.491 1.00 37.94 46 TYR B N 1
ATOM 1808 C CA . TYR B 1 46 ? -18.282 -26.794 -3.457 1.00 38.05 46 TYR B CA 1
ATOM 1809 C C . TYR B 1 46 ? -18.640 -26.216 -4.844 1.00 38.50 46 TYR B C 1
ATOM 1810 O O . TYR B 1 46 ? -18.047 -26.595 -5.846 1.00 39.50 46 TYR B O 1
ATOM 1819 N N . TYR B 1 47 ? -19.578 -25.274 -4.891 1.00 38.80 47 TYR B N 1
ATOM 1820 C CA . TYR B 1 47 ? -20.036 -24.701 -6.165 1.00 39.12 47 TYR B CA 1
ATOM 1821 C C . TYR B 1 47 ? -19.055 -23.738 -6.858 1.00 39.63 47 TYR B C 1
ATOM 1822 O O . TYR B 1 47 ? -18.988 -23.701 -8.084 1.00 38.56 47 TYR B O 1
ATOM 1831 N N . PHE B 1 48 ? -18.322 -22.946 -6.082 1.00 39.00 48 PHE B N 1
ATOM 1832 C CA . PHE B 1 48 ? -17.476 -21.905 -6.663 1.00 41.89 48 PHE B CA 1
ATOM 1833 C C . PHE B 1 48 ? -15.980 -22.033 -6.385 1.00 43.69 48 PHE B C 1
ATOM 1834 O O . PHE B 1 48 ? -15.182 -21.400 -7.081 1.00 45.51 48 PHE 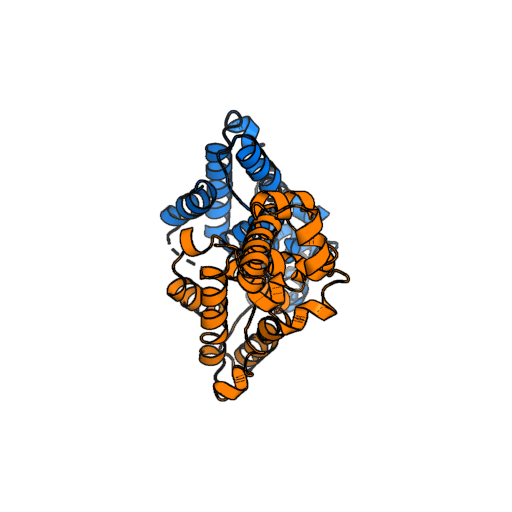B O 1
ATOM 1842 N N . ASN B 1 49 ? -15.598 -22.840 -5.392 1.00 43.82 49 ASN B N 1
ATOM 1843 C CA . ASN B 1 49 ? -14.181 -23.040 -5.078 1.00 44.84 49 ASN B CA 1
ATOM 1844 C C . ASN B 1 49 ? -13.419 -21.719 -4.991 1.00 45.80 49 ASN B C 1
ATOM 1845 O O . ASN B 1 49 ? -12.520 -21.468 -5.803 1.00 47.61 49 ASN B O 1
ATOM 1850 N N . GLY B 1 50 ? -13.809 -20.859 -4.047 1.00 44.17 50 GLY B N 1
ATOM 1851 C CA . GLY B 1 50 ? -13.009 -19.683 -3.699 1.00 40.67 50 GLY B CA 1
ATOM 1852 C C . GLY B 1 50 ? -13.547 -18.364 -4.206 1.00 40.50 50 GLY B C 1
ATOM 1853 O O . GLY B 1 50 ? -14.335 -18.318 -5.162 1.00 39.36 50 GLY B O 1
ATOM 1854 N N . LYS B 1 51 ? -13.118 -17.278 -3.571 1.00 37.94 51 LYS B N 1
ATOM 1855 C CA . LYS B 1 51 ? -13.673 -15.984 -3.902 1.00 38.61 51 LYS B CA 1
ATOM 1856 C C . LYS B 1 51 ? -13.236 -15.468 -5.280 1.00 37.86 51 LYS B C 1
ATOM 1857 O O . LYS B 1 51 ? -13.972 -14.719 -5.900 1.00 37.23 51 LYS B O 1
ATOM 1863 N N . GLU B 1 52 ? -12.066 -15.896 -5.761 1.00 37.83 52 GLU B N 1
ATOM 1864 C CA . GLU B 1 52 ? -11.557 -15.438 -7.057 1.00 38.43 52 GLU B CA 1
ATOM 1865 C C . GLU B 1 52 ? -12.524 -15.804 -8.180 1.00 37.48 52 GLU B C 1
ATOM 1866 O O . GLU B 1 52 ? -12.909 -14.955 -8.987 1.00 36.53 52 GLU B O 1
ATOM 1872 N N . ASN B 1 53 ? -12.932 -17.068 -8.204 1.00 36.99 53 ASN B N 1
ATOM 1873 C CA . ASN B 1 53 ? -13.851 -17.567 -9.217 1.00 36.70 53 ASN B CA 1
ATOM 1874 C C . ASN B 1 53 ? -15.261 -17.003 -9.028 1.00 35.99 53 ASN B C 1
ATOM 1875 O O . ASN B 1 53 ? -15.965 -16.719 -9.994 1.00 35.58 53 ASN B O 1
ATOM 1880 N N . LEU B 1 54 ? -15.657 -16.843 -7.771 1.00 34.57 54 LEU B N 1
ATOM 1881 C CA . LEU B 1 54 ? -16.926 -16.254 -7.419 1.00 36.40 54 LEU B CA 1
ATOM 1882 C C . LEU B 1 54 ? -17.014 -14.814 -7.946 1.00 35.40 54 LEU B C 1
ATOM 1883 O O . LEU B 1 54 ? -18.035 -14.408 -8.494 1.00 34.85 54 LEU B O 1
ATOM 1888 N N . TYR B 1 55 ? -15.930 -14.063 -7.774 1.00 33.82 55 TYR B N 1
ATOM 1889 C CA . TYR B 1 55 ? -15.784 -12.716 -8.329 1.00 31.74 55 TYR B CA 1
ATOM 1890 C C . TYR B 1 55 ? -15.923 -12.712 -9.843 1.00 30.45 55 TYR B C 1
ATOM 1891 O O . TYR B 1 55 ? -16.672 -11.910 -10.384 1.00 30.76 55 TYR B O 1
ATOM 1900 N N . TYR B 1 56 ? -15.209 -13.618 -10.513 1.00 31.58 56 TYR B N 1
ATOM 1901 C CA A TYR B 1 56 ? -15.340 -13.778 -11.960 0.50 32.52 56 TYR B CA 1
ATOM 1902 C CA B TYR B 1 56 ? -15.342 -13.810 -11.959 0.50 32.09 56 TYR B CA 1
ATOM 1903 C C . TYR B 1 56 ? -16.807 -14.016 -12.331 1.00 32.03 56 TYR B C 1
ATOM 1904 O O . TYR B 1 56 ? -17.327 -13.369 -13.239 1.00 33.25 56 TYR B O 1
ATOM 1921 N N . GLU B 1 57 ? -17.469 -14.922 -11.617 1.00 31.27 57 GLU B N 1
ATOM 1922 C CA . GLU B 1 57 ? -18.859 -15.254 -11.899 1.00 30.97 57 GLU B CA 1
ATOM 1923 C C . GLU B 1 57 ? -19.808 -14.071 -11.655 1.00 30.90 57 GLU B C 1
ATOM 1924 O O . GLU B 1 57 ? -20.842 -13.957 -12.315 1.00 30.01 57 GLU B O 1
ATOM 1930 N N . VAL B 1 58 ? -19.438 -13.194 -10.722 1.00 30.28 58 VAL B N 1
ATOM 1931 C CA . VAL B 1 58 ? -20.195 -11.969 -10.449 1.00 30.35 58 VAL B CA 1
ATOM 1932 C C . VAL B 1 58 ? -20.152 -11.023 -11.651 1.00 29.64 58 VAL B C 1
ATOM 1933 O O . VAL B 1 58 ? -21.193 -10.533 -12.093 1.00 30.17 58 VAL B O 1
ATOM 1937 N N . PHE B 1 59 ? -18.956 -10.798 -12.190 1.00 29.49 59 PHE B N 1
ATOM 1938 C CA . PHE B 1 59 ? -18.798 -10.005 -13.420 1.00 30.13 59 PHE B CA 1
ATOM 1939 C C . PHE B 1 59 ? -19.537 -10.623 -14.615 1.00 30.35 59 PHE B C 1
ATOM 1940 O O . PHE B 1 59 ? -20.168 -9.913 -15.387 1.00 30.44 59 PHE B O 1
ATOM 1948 N N . LYS B 1 60 ? -19.477 -11.950 -14.722 1.00 28.12 60 LYS B N 1
ATOM 1949 C CA . LYS B 1 60 ? -20.170 -12.693 -15.769 1.00 29.27 60 LYS B CA 1
ATOM 1950 C C . LYS B 1 60 ? -21.696 -12.554 -15.650 1.00 29.67 60 LYS B C 1
ATOM 1951 O O . LYS B 1 60 ? -22.353 -12.279 -16.641 1.00 31.09 60 LYS B O 1
ATOM 1957 N N . LYS B 1 61 ? -22.246 -12.745 -14.447 1.00 29.49 61 LYS B N 1
ATOM 1958 C CA . LYS B 1 61 ? -23.693 -12.665 -14.243 1.00 28.77 61 LYS B CA 1
ATOM 1959 C C . LYS B 1 61 ? -24.228 -11.239 -14.338 1.00 29.72 61 LYS B C 1
ATOM 1960 O O . LYS B 1 61 ? -25.272 -11.018 -14.950 1.00 30.17 61 LYS B O 1
ATOM 1966 N N . TYR B 1 62 ? -23.519 -10.279 -13.743 1.00 27.83 62 TYR B N 1
ATOM 1967 C CA . TYR B 1 62 ? -24.055 -8.922 -13.598 1.00 28.21 62 TYR B CA 1
ATOM 1968 C C . TYR B 1 62 ? -23.388 -7.877 -14.480 1.00 29.81 62 TYR B C 1
ATOM 1969 O O . TYR B 1 62 ? -23.790 -6.710 -14.477 1.00 29.87 62 TYR B O 1
ATOM 1978 N N . GLY B 1 63 ? -22.392 -8.292 -15.264 1.00 31.66 63 GLY B N 1
ATOM 1979 C CA . GLY B 1 63 ? -21.791 -7.388 -16.240 1.00 31.78 63 GLY B CA 1
ATOM 1980 C C . GLY B 1 63 ? -22.586 -7.432 -17.537 1.00 33.54 63 GLY B C 1
ATOM 1981 O O . GLY B 1 63 ? -23.755 -7.838 -17.553 1.00 33.58 63 GLY B O 1
ATOM 1982 N N . LEU B 1 64 ? -21.951 -7.037 -18.633 1.00 32.13 64 LEU B N 1
ATOM 1983 C CA . LEU B 1 64 ? -22.581 -7.088 -19.944 1.00 34.59 64 LEU B CA 1
ATOM 1984 C C . LEU B 1 64 ? -22.859 -8.526 -20.417 1.00 36.26 64 LEU B C 1
ATOM 1985 O O . LEU B 1 64 ? -22.006 -9.409 -20.291 1.00 35.58 64 LEU B O 1
ATOM 1990 N N . ALA B 1 65 ? -24.057 -8.753 -20.954 1.00 37.50 65 ALA B N 1
ATOM 1991 C CA . ALA B 1 65 ? -24.425 -10.055 -21.505 1.00 39.68 65 ALA B CA 1
ATOM 1992 C C . ALA B 1 65 ? -23.535 -10.446 -22.689 1.00 41.40 65 ALA B C 1
ATOM 1993 O O . ALA B 1 65 ? -23.257 -11.632 -22.913 1.00 40.69 65 ALA B O 1
ATOM 1995 N N . ASN B 1 66 ? -23.096 -9.435 -23.437 1.00 41.67 66 ASN B N 1
ATOM 1996 C CA . ASN B 1 66 ? -22.266 -9.605 -24.632 1.00 42.88 66 ASN B CA 1
ATOM 1997 C C . ASN B 1 66 ? -21.387 -8.384 -24.799 1.00 42.26 66 ASN B C 1
ATOM 1998 O O . ASN B 1 66 ? -21.755 -7.287 -24.375 1.00 41.74 66 ASN B O 1
ATOM 2003 N N . GLU B 1 67 ? -20.236 -8.568 -25.431 1.00 42.81 67 GLU B N 1
ATOM 2004 C CA . GLU B 1 67 ? -19.411 -7.437 -25.843 1.00 44.33 67 GLU B CA 1
ATOM 2005 C C . GLU B 1 67 ? -20.282 -6.466 -26.638 1.00 43.54 67 GLU B C 1
ATOM 2006 O O . GLU B 1 67 ? -21.112 -6.884 -27.446 1.00 43.68 67 GLU B O 1
ATOM 2012 N N . LEU B 1 68 ? -20.141 -5.175 -26.367 1.00 42.35 68 LEU B N 1
ATOM 2013 C CA . LEU B 1 68 ? -20.995 -4.198 -27.030 1.00 40.98 68 LEU B CA 1
ATOM 2014 C C . LEU B 1 68 ? -20.523 -3.982 -28.461 1.00 40.16 68 LEU B C 1
ATOM 2015 O O . LEU B 1 68 ? -19.332 -4.130 -28.740 1.00 39.85 68 LEU B O 1
ATOM 2020 N N . PRO B 1 69 ? -21.452 -3.635 -29.374 1.00 39.40 69 PRO B N 1
ATOM 2021 C CA . PRO B 1 69 ? -21.021 -3.276 -30.733 1.00 38.23 69 PRO B CA 1
ATOM 2022 C C . PRO B 1 69 ? -20.149 -2.026 -30.674 1.00 35.37 69 PRO B C 1
ATOM 2023 O O . PRO B 1 69 ? -20.210 -1.304 -29.688 1.00 34.24 69 PRO B O 1
ATOM 2027 N N . ASN B 1 70 ? -19.332 -1.794 -31.701 1.00 32.09 70 ASN B N 1
ATOM 2028 C CA . ASN B 1 70 ? -18.552 -0.573 -31.781 1.00 31.91 70 ASN B CA 1
ATOM 2029 C C . ASN B 1 70 ? -19.512 0.583 -31.998 1.00 31.22 70 ASN B C 1
ATOM 2030 O O . ASN B 1 70 ? -20.145 0.662 -33.052 1.00 31.45 70 ASN B O 1
ATOM 2035 N N . PHE B 1 71 ? -19.642 1.467 -31.011 1.00 30.97 71 PHE B N 1
ATOM 2036 C CA . PHE B 1 71 ? -20.621 2.554 -31.117 1.00 31.78 71 PHE B CA 1
ATOM 2037 C C . PHE B 1 71 ? -20.378 3.570 -32.229 1.00 32.35 71 PHE B C 1
ATOM 2038 O O . PHE B 1 71 ? -21.347 4.123 -32.762 1.00 32.89 71 PHE B O 1
ATOM 2046 N N . LEU B 1 72 ? -19.109 3.814 -32.581 1.00 31.86 72 LEU B N 1
ATOM 2047 C CA . LEU B 1 72 ? -18.770 4.722 -33.690 1.00 29.72 72 LEU B CA 1
ATOM 2048 C C . LEU B 1 72 ? -19.250 4.179 -35.027 1.00 29.32 72 LEU B C 1
ATOM 2049 O O . LEU B 1 72 ? -19.846 4.906 -35.822 1.00 30.86 72 LEU B O 1
ATOM 2054 N N . GLU B 1 73 ? -18.972 2.910 -35.288 1.00 28.94 73 GLU B N 1
ATOM 2055 C CA . GLU B 1 73 ? -19.463 2.263 -36.502 1.00 31.79 73 GLU B CA 1
ATOM 2056 C C . GLU B 1 73 ? -20.992 2.149 -36.512 1.00 31.85 73 GLU B C 1
ATOM 2057 O O . GLU B 1 73 ? -21.628 2.471 -37.513 1.00 31.69 73 GLU B O 1
ATOM 2063 N N . LYS B 1 74 ? -21.581 1.707 -35.402 1.00 31.39 74 LYS B N 1
ATOM 2064 C CA . LYS B 1 74 ? -23.040 1.624 -35.314 1.00 32.23 74 LYS B CA 1
ATOM 2065 C C . LYS B 1 74 ? -23.714 2.992 -35.593 1.00 33.10 74 LYS B C 1
ATOM 2066 O O . LYS B 1 74 ? -24.806 3.065 -36.164 1.00 31.00 74 LYS B O 1
ATOM 2072 N N . ASN B 1 75 ? -23.044 4.076 -35.214 1.00 33.84 75 ASN B N 1
ATOM 2073 C CA . ASN B 1 75 ? -23.595 5.394 -35.425 1.00 34.82 75 ASN B CA 1
ATOM 2074 C C . ASN B 1 75 ? -22.991 6.108 -36.627 1.00 36.23 75 ASN B C 1
ATOM 2075 O O . ASN B 1 75 ? -23.084 7.335 -36.743 1.00 37.22 75 ASN B O 1
ATOM 2080 N N . GLN B 1 76 ? -22.376 5.326 -37.512 1.00 35.67 76 GLN B N 1
ATOM 2081 C CA . GLN B 1 76 ? -21.765 5.834 -38.742 1.00 35.78 76 GLN B CA 1
ATOM 2082 C C . GLN B 1 76 ? -20.863 7.054 -38.518 1.00 35.83 76 GLN B C 1
ATOM 2083 O O . GLN B 1 76 ? -20.913 8.034 -39.268 1.00 35.20 76 GLN B O 1
ATOM 2089 N N . PHE B 1 77 ? -20.063 6.968 -37.454 1.00 36.89 77 PHE B N 1
ATOM 2090 C CA . PHE B 1 77 ? -19.037 7.952 -37.096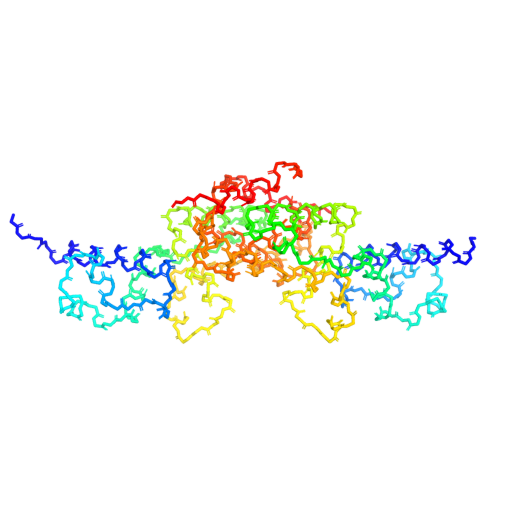 1.00 36.40 77 PHE B CA 1
ATOM 2091 C C . PHE B 1 77 ? -19.591 9.343 -36.841 1.00 36.39 77 PHE B C 1
ATOM 2092 O O . PHE B 1 77 ? -18.918 10.336 -37.093 1.00 36.88 77 PHE B O 1
ATOM 2100 N N . ASN B 1 78 ? -20.838 9.380 -36.363 1.00 36.53 78 ASN B N 1
ATOM 2101 C CA . ASN B 1 78 ? -21.425 10.534 -35.683 1.00 38.12 78 ASN B CA 1
ATOM 2102 C C . ASN B 1 78 ? -21.006 10.420 -34.211 1.00 38.11 78 ASN B C 1
ATOM 2103 O O . ASN B 1 78 ? -21.546 9.592 -33.481 1.00 39.50 78 ASN B O 1
ATOM 2108 N N . PRO B 1 79 ? -20.014 11.228 -33.778 1.00 38.78 79 PRO B N 1
ATOM 2109 C CA . PRO B 1 79 ? -19.448 11.146 -32.429 1.00 38.36 79 PRO B CA 1
ATOM 2110 C C . PRO B 1 79 ? -20.398 11.505 -31.295 1.00 38.98 79 PRO B C 1
ATOM 2111 O O . PRO B 1 79 ? -20.334 10.875 -30.238 1.00 39.23 79 PRO B O 1
ATOM 2115 N N . ILE B 1 80 ? -21.253 12.510 -31.489 1.00 37.84 80 ILE B N 1
ATOM 2116 C CA . ILE B 1 80 ? -22.251 12.843 -30.468 1.00 38.02 80 ILE B CA 1
ATOM 2117 C C . ILE B 1 80 ? -23.233 11.671 -30.261 1.00 38.09 80 ILE B C 1
ATOM 2118 O O . ILE B 1 80 ? -23.470 11.254 -29.136 1.00 39.20 80 ILE B O 1
ATOM 2123 N N . ASN B 1 81 ? -23.780 11.125 -31.347 1.00 38.18 81 ASN B N 1
ATOM 2124 C CA . ASN B 1 81 ? -24.677 9.980 -31.233 1.00 37.36 81 ASN B CA 1
ATOM 2125 C C . ASN B 1 81 ? -24.003 8.730 -30.685 1.00 37.04 81 ASN B C 1
ATOM 2126 O O . ASN B 1 81 ? -24.589 8.012 -29.863 1.00 38.45 81 ASN B O 1
ATOM 2131 N N . ALA B 1 82 ? -22.782 8.458 -31.138 1.00 35.58 82 ALA B N 1
ATOM 2132 C CA . ALA B 1 82 ? -22.016 7.346 -30.581 1.00 36.22 82 ALA B CA 1
ATOM 2133 C C . ALA B 1 82 ? -21.868 7.527 -29.076 1.00 37.91 82 ALA B C 1
ATOM 2134 O O . ALA B 1 82 ? -22.133 6.603 -28.311 1.00 39.35 82 ALA B O 1
ATOM 2136 N N . LEU B 1 83 ? -21.471 8.721 -28.647 1.00 37.87 83 LEU B N 1
ATOM 2137 C CA . LEU B 1 83 ? -21.288 8.970 -27.219 1.00 39.79 83 LEU B CA 1
ATOM 2138 C C . LEU B 1 83 ? -22.601 8.882 -26.419 1.00 40.40 83 LEU B C 1
ATOM 2139 O O . LEU B 1 83 ? -22.618 8.355 -25.290 1.00 41.22 83 LEU B O 1
ATOM 2144 N N . ARG B 1 84 ? -23.683 9.414 -26.982 1.00 38.90 84 ARG B N 1
ATOM 2145 C CA A ARG B 1 84 ? -24.983 9.315 -26.322 0.50 39.47 84 ARG B CA 1
ATOM 2146 C CA B ARG B 1 84 ? -25.000 9.314 -26.355 0.50 39.03 84 ARG B CA 1
ATOM 2147 C C . ARG B 1 84 ? -25.352 7.848 -26.103 1.00 38.21 84 ARG B C 1
ATOM 2148 O O . ARG B 1 84 ? -25.823 7.486 -25.029 1.00 38.00 84 ARG B O 1
ATOM 2163 N N . GLU B 1 85 ? -25.100 7.001 -27.097 1.00 38.15 85 GLU B N 1
ATOM 2164 C CA . GLU B 1 85 ? -25.456 5.593 -26.976 1.00 37.56 85 GLU B CA 1
ATOM 2165 C C . GLU B 1 85 ? -24.586 4.903 -25.951 1.00 39.27 85 GLU B C 1
ATOM 2166 O O . GLU B 1 85 ? -25.093 4.165 -25.088 1.00 38.12 85 GLU B O 1
ATOM 2172 N N . TYR B 1 86 ? -23.282 5.140 -26.054 1.00 37.24 86 TYR B N 1
ATOM 2173 C CA . TYR B 1 86 ? -22.329 4.604 -25.103 1.00 39.09 86 TYR B CA 1
ATOM 2174 C C . TYR B 1 86 ? -22.750 4.967 -23.667 1.00 40.34 86 TYR B C 1
ATOM 2175 O O . TYR B 1 86 ? -22.865 4.093 -22.799 1.00 40.59 86 TYR B O 1
ATOM 2184 N N . LEU B 1 87 ? -22.965 6.259 -23.432 1.00 37.75 87 LEU B N 1
ATOM 2185 C CA . LEU B 1 87 ? -23.308 6.762 -22.105 1.00 38.94 87 LEU B CA 1
ATOM 2186 C C . LEU B 1 87 ? -24.657 6.250 -21.606 1.00 37.75 87 LEU B C 1
ATOM 2187 O O . LEU B 1 87 ? -24.826 6.026 -20.405 1.00 38.16 87 LEU B O 1
ATOM 2192 N N . THR B 1 88 ? -25.616 6.111 -22.520 1.00 36.86 88 THR B N 1
ATOM 2193 C CA . THR B 1 88 ? -26.956 5.624 -22.178 1.00 37.79 88 THR B CA 1
ATOM 2194 C C . THR B 1 88 ? -26.870 4.153 -21.719 1.00 38.70 88 THR B C 1
ATOM 2195 O O . THR B 1 88 ? -27.387 3.795 -20.652 1.00 37.10 88 THR B O 1
ATOM 2199 N N . VAL B 1 89 ? -26.182 3.321 -22.503 1.00 39.69 89 VAL B N 1
ATOM 2200 C CA . VAL B 1 89 ? -26.011 1.903 -22.167 1.00 38.69 89 VAL B CA 1
ATOM 2201 C C . VAL B 1 89 ? -25.316 1.747 -20.802 1.00 39.43 89 VAL B C 1
ATOM 2202 O O . VAL B 1 89 ? -25.769 0.973 -19.953 1.00 38.56 89 VAL B O 1
ATOM 2206 N N . PHE B 1 90 ? -24.224 2.482 -20.587 1.00 37.31 90 PHE B N 1
ATOM 2207 C CA . PHE B 1 90 ? -23.477 2.313 -19.342 1.00 38.30 90 PHE B CA 1
ATOM 2208 C C . PHE B 1 90 ? -24.150 2.883 -18.099 1.00 37.05 90 PHE B C 1
ATOM 2209 O O . PHE B 1 90 ? -24.197 2.215 -17.080 1.00 38.21 90 PHE B O 1
ATOM 2217 N N . THR B 1 91 ? -24.714 4.087 -18.183 1.00 37.83 91 THR B N 1
ATOM 2218 C CA . THR B 1 91 ? -25.428 4.629 -17.026 1.00 38.14 91 THR B CA 1
ATOM 2219 C C . THR B 1 91 ? -26.637 3.746 -16.665 1.00 38.64 91 THR B C 1
ATOM 2220 O O . THR B 1 91 ? -26.940 3.553 -15.482 1.00 39.01 91 THR B O 1
ATOM 2224 N N . THR B 1 92 ? -27.312 3.217 -17.679 1.00 36.24 92 THR B N 1
ATOM 2225 C CA . THR B 1 92 ? -28.431 2.284 -17.453 1.00 37.78 92 THR B CA 1
ATOM 2226 C C . THR B 1 92 ? -27.963 0.997 -16.792 1.00 38.12 92 THR B C 1
ATOM 2227 O O . THR B 1 92 ? -28.604 0.521 -15.851 1.00 39.84 92 THR B O 1
ATOM 2231 N N . HIS B 1 93 ? -26.843 0.444 -17.262 1.00 39.04 93 HIS B N 1
ATOM 2232 C CA . HIS B 1 93 ? -26.311 -0.774 -16.648 1.00 38.66 93 HIS B CA 1
ATOM 2233 C C . HIS B 1 93 ? -25.960 -0.573 -15.162 1.00 39.38 93 HIS B C 1
ATOM 2234 O O . HIS B 1 93 ? -26.237 -1.446 -14.320 1.00 39.15 93 HIS B O 1
ATOM 2241 N N . ILE B 1 94 ? -25.311 0.553 -14.868 1.00 38.68 94 ILE B N 1
ATOM 2242 C CA . ILE B 1 94 ? -24.868 0.873 -13.508 1.00 39.41 94 ILE B CA 1
ATOM 2243 C C . ILE B 1 94 ? -26.058 1.156 -12.582 1.00 40.26 94 ILE B C 1
ATOM 2244 O O . ILE B 1 94 ? -26.039 0.790 -11.405 1.00 39.85 94 ILE B O 1
ATOM 2249 N N . LYS B 1 95 ? -27.094 1.792 -13.130 1.00 39.76 95 LYS B N 1
ATOM 2250 C CA . LYS B 1 95 ? -28.332 2.016 -12.410 1.00 40.18 95 LYS B CA 1
ATOM 2251 C C . LYS B 1 95 ? -28.883 0.678 -11.938 1.00 37.87 95 LYS B C 1
ATOM 2252 O O . LYS B 1 95 ? -29.294 0.552 -10.800 1.00 36.21 95 LYS B O 1
ATOM 2258 N N . GLU B 1 96 ? -28.872 -0.310 -12.828 1.00 39.65 96 GLU B N 1
ATOM 2259 C CA . GLU B 1 96 ? -29.430 -1.637 -12.549 1.00 41.38 96 GLU B CA 1
ATOM 2260 C C . GLU B 1 96 ? -28.455 -2.476 -11.721 1.00 40.02 96 GLU B C 1
ATOM 2261 O O . GLU B 1 96 ? -28.864 -3.359 -10.962 1.00 37.76 96 GLU B O 1
ATOM 2267 N N . ASN B 1 97 ? -27.161 -2.189 -11.870 1.00 39.16 97 ASN B N 1
ATOM 2268 C CA . ASN B 1 97 ? -26.118 -2.969 -11.204 1.00 37.28 97 ASN B CA 1
ATOM 2269 C C . ASN B 1 97 ? -25.070 -2.106 -10.518 1.00 37.31 97 ASN B C 1
ATOM 2270 O O . ASN B 1 97 ? -23.915 -2.083 -10.963 1.00 36.20 97 ASN B O 1
ATOM 2275 N N . PRO B 1 98 ? -25.462 -1.392 -9.438 1.00 37.06 98 PRO B N 1
ATOM 2276 C CA . PRO B 1 98 ? -24.538 -0.410 -8.844 1.00 35.03 98 PRO B CA 1
ATOM 2277 C C . PRO B 1 98 ? -23.180 -0.992 -8.425 1.00 36.79 98 PRO B C 1
ATOM 2278 O O . PRO B 1 98 ? -22.152 -0.317 -8.565 1.00 35.70 98 PRO B O 1
ATOM 2282 N N . GLU B 1 99 ? -23.175 -2.240 -7.949 1.00 35.14 99 GLU B N 1
ATOM 2283 C CA . GLU B 1 99 ? -21.953 -2.887 -7.468 1.00 37.03 99 GLU B CA 1
ATOM 2284 C C . GLU B 1 99 ? -20.901 -3.041 -8.565 1.00 36.59 99 GLU B C 1
ATOM 2285 O O . GLU B 1 99 ? -19.700 -2.956 -8.294 1.00 37.98 99 GLU B O 1
ATOM 2291 N N . ILE B 1 100 ? -21.364 -3.293 -9.790 1.00 36.71 100 ILE B N 1
ATOM 2292 C CA . ILE B 1 100 ? -20.482 -3.431 -10.944 1.00 37.50 100 ILE B CA 1
ATOM 2293 C C . ILE B 1 100 ? -19.789 -2.084 -11.210 1.00 37.79 100 ILE B C 1
ATOM 2294 O O . ILE B 1 100 ? -18.630 -2.042 -11.628 1.00 40.53 100 ILE B O 1
ATOM 2299 N N . GLY B 1 101 ? -20.492 -0.985 -10.954 1.00 37.39 101 GLY B N 1
ATOM 2300 C CA . GLY B 1 101 ? -19.886 0.338 -11.050 1.00 37.07 101 GLY B CA 1
ATOM 2301 C C . GLY B 1 101 ? -18.672 0.454 -10.141 1.00 37.98 101 GLY B C 1
ATOM 2302 O O . GLY B 1 101 ? -17.559 0.765 -10.585 1.00 38.93 101 GLY B O 1
ATOM 2303 N N . THR B 1 102 ? -18.894 0.183 -8.861 1.00 36.24 102 THR B N 1
ATOM 2304 C CA . THR B 1 102 ? -17.852 0.249 -7.842 1.00 36.90 102 THR B CA 1
ATOM 2305 C C . THR B 1 102 ? -16.697 -0.691 -8.184 1.00 36.64 102 THR B C 1
ATOM 2306 O O . THR B 1 102 ? -15.539 -0.282 -8.159 1.00 36.16 102 THR B O 1
ATOM 2310 N N . LEU B 1 103 ? -17.020 -1.934 -8.535 1.00 35.91 103 LEU B N 1
ATOM 2311 C CA . LEU B 1 103 ? -15.993 -2.945 -8.776 1.00 35.83 103 LEU B CA 1
ATOM 2312 C C . LEU B 1 103 ? -15.202 -2.666 -10.041 1.00 37.07 103 LEU B C 1
ATOM 2313 O O . LEU B 1 103 ? -13.969 -2.804 -10.040 1.00 36.07 103 LEU B O 1
ATOM 2318 N N . ALA B 1 104 ? -15.902 -2.276 -11.114 1.00 36.57 104 ALA B N 1
ATOM 2319 C CA . ALA B 1 104 ? -15.216 -1.930 -12.356 1.00 36.58 104 ALA B CA 1
ATOM 2320 C C . ALA B 1 104 ? -14.382 -0.687 -12.167 1.00 35.32 104 ALA B C 1
ATOM 2321 O O . ALA B 1 104 ? -13.287 -0.620 -12.697 1.00 36.38 104 ALA B O 1
ATOM 2323 N N . TYR B 1 105 ? -14.880 0.293 -11.412 1.00 34.63 105 TYR B N 1
ATOM 2324 C CA . TYR B 1 105 ? -14.072 1.494 -11.183 1.00 34.98 105 TYR B CA 1
ATOM 2325 C C . TYR B 1 105 ? -12.728 1.124 -10.545 1.00 35.37 105 TYR B C 1
ATOM 2326 O O . TYR B 1 105 ? -11.663 1.562 -11.033 1.00 36.62 105 TYR B O 1
ATOM 2335 N N . GLU B 1 106 ? -12.779 0.326 -9.474 1.00 34.06 106 GLU B N 1
ATOM 2336 C CA . GLU B 1 106 ? -11.570 -0.102 -8.759 1.00 34.74 106 GLU B CA 1
ATOM 2337 C C . GLU B 1 106 ? -10.585 -0.818 -9.677 1.00 34.74 106 GLU B C 1
ATOM 2338 O O . GLU B 1 106 ? -9.386 -0.574 -9.597 1.00 33.91 106 GLU B O 1
ATOM 2344 N N . GLU B 1 107 ? -11.092 -1.709 -10.533 1.00 34.37 107 GLU B N 1
ATOM 2345 C CA . GLU B 1 107 ? -10.234 -2.471 -11.451 1.00 35.49 107 GLU B CA 1
ATOM 2346 C C . GLU B 1 107 ? -9.654 -1.577 -12.529 1.00 37.55 107 GLU B C 1
ATOM 2347 O O . GLU B 1 107 ? -8.553 -1.836 -13.039 1.00 38.60 107 GLU B O 1
ATOM 2353 N N . ILE B 1 108 ? -10.405 -0.542 -12.911 1.00 38.09 108 ILE B N 1
ATOM 2354 C CA . ILE B 1 108 ? -9.913 0.423 -13.906 1.00 37.05 108 ILE B CA 1
ATOM 2355 C C . ILE B 1 108 ? -8.802 1.279 -13.317 1.00 36.21 108 ILE B C 1
ATOM 2356 O O . ILE B 1 108 ? -7.806 1.515 -13.973 1.00 38.22 108 ILE B O 1
ATOM 2361 N N . ILE B 1 109 ? -8.971 1.758 -12.091 1.00 35.60 109 ILE B N 1
ATOM 2362 C CA . ILE B 1 109 ? -8.008 2.718 -11.565 1.00 36.98 109 ILE B CA 1
ATOM 2363 C C . ILE B 1 109 ? -6.788 2.016 -11.008 1.00 36.67 109 ILE B C 1
ATOM 2364 O O . ILE B 1 109 ? -5.712 2.606 -10.961 1.00 34.23 109 ILE B O 1
ATOM 2369 N N . LYS B 1 110 ? -6.968 0.770 -10.570 1.00 36.43 110 LYS B N 1
ATOM 2370 C CA . LYS B 1 110 ? -5.852 -0.009 -10.036 1.00 39.63 110 LYS B CA 1
ATOM 2371 C C . LYS B 1 110 ? -5.821 -1.410 -10.641 1.00 39.97 110 LYS B C 1
ATOM 2372 O O . LYS B 1 110 ? -6.499 -2.327 -10.171 1.00 40.46 110 LYS B O 1
ATOM 2378 N N . GLU B 1 111 ? -5.023 -1.553 -11.691 1.00 40.69 111 GLU B N 1
ATOM 2379 C CA . GLU B 1 111 ? -4.912 -2.804 -12.418 1.00 42.91 111 GLU B CA 1
ATOM 2380 C C . GLU B 1 111 ? -4.527 -3.968 -11.507 1.00 42.37 111 GLU B C 1
ATOM 2381 O O . GLU B 1 111 ? -3.504 -3.924 -10.815 1.00 43.58 111 GLU B O 1
ATOM 2387 N N . SER B 1 112 ? -5.350 -5.009 -11.502 1.00 41.00 112 SER B N 1
ATOM 2388 C CA . SER B 1 112 ? -5.023 -6.213 -10.747 1.00 39.25 112 SER B CA 1
ATOM 2389 C C . SER B 1 112 ? -4.788 -7.382 -11.697 1.00 39.09 112 SER B C 1
ATOM 2390 O O . SER B 1 112 ? -5.015 -7.277 -12.902 1.00 38.85 112 SER B O 1
ATOM 2393 N N . ALA B 1 113 ? -4.359 -8.503 -11.135 1.00 37.66 113 ALA B N 1
ATOM 2394 C CA . ALA B 1 113 ? -4.169 -9.730 -11.897 1.00 38.39 113 ALA B CA 1
ATOM 2395 C C . ALA B 1 113 ? -5.487 -10.287 -12.457 1.00 36.74 113 ALA B C 1
ATOM 2396 O O . ALA B 1 113 ? -5.481 -11.117 -13.366 1.00 36.65 113 ALA B O 1
ATOM 2398 N N . ARG B 1 114 ? -6.609 -9.810 -11.928 1.00 37.35 114 ARG B N 1
ATOM 2399 C CA . ARG B 1 114 ? -7.934 -10.274 -12.353 1.00 37.12 114 ARG B CA 1
ATOM 2400 C C . ARG B 1 114 ? -8.419 -9.644 -13.662 1.00 38.36 114 ARG B C 1
ATOM 2401 O O . ARG B 1 114 ? -9.404 -10.114 -14.253 1.00 39.77 114 ARG B O 1
ATOM 2409 N N . LEU B 1 115 ? -7.734 -8.596 -14.116 1.00 37.40 115 LEU B N 1
ATOM 2410 C CA . LEU B 1 115 ? -8.224 -7.764 -15.217 1.00 38.92 115 LEU B CA 1
ATOM 2411 C C . LEU B 1 115 ? -8.543 -8.541 -16.485 1.00 38.47 115 LEU B C 1
ATOM 2412 O O . LEU B 1 115 ? -9.641 -8.438 -17.029 1.00 38.81 115 LEU B O 1
ATOM 2417 N N . GLU B 1 116 ? -7.562 -9.303 -16.943 1.00 38.60 116 GLU B N 1
ATOM 2418 C CA . GLU B 1 116 ? -7.639 -10.034 -18.193 1.00 39.37 116 GLU B CA 1
ATOM 2419 C C . GLU B 1 116 ? -8.892 -10.921 -18.264 1.00 39.66 116 GLU B C 1
ATOM 2420 O O . GLU B 1 116 ? -9.559 -10.962 -19.300 1.00 39.82 116 GLU B O 1
ATOM 2426 N N . LYS B 1 117 ? -9.207 -11.624 -17.172 1.00 39.49 117 LYS B N 1
ATOM 2427 C CA . LYS B 1 117 ? -10.363 -12.532 -17.153 1.00 39.54 117 LYS B CA 1
ATOM 2428 C C . LYS B 1 117 ? -11.715 -11.842 -17.088 1.00 37.33 117 LYS B C 1
ATOM 2429 O O . LYS B 1 117 ? -12.674 -12.323 -17.680 1.00 37.25 117 LYS B O 1
ATOM 2435 N N . ILE B 1 118 ? -11.800 -10.740 -16.348 1.00 38.00 118 ILE B N 1
ATOM 2436 C CA . ILE B 1 118 ? -13.073 -10.022 -16.181 1.00 37.09 118 ILE B CA 1
ATOM 2437 C C . ILE B 1 118 ? -13.341 -9.027 -17.310 1.00 38.12 118 ILE B C 1
ATOM 2438 O O . ILE B 1 118 ? -14.482 -8.632 -17.522 1.00 38.66 118 ILE B O 1
ATOM 2443 N N . LYS B 1 119 ? -12.297 -8.644 -18.044 1.00 36.79 119 LYS B N 1
ATOM 2444 C CA . LYS B 1 119 ? -12.405 -7.582 -19.052 1.00 37.03 119 LYS B CA 1
ATOM 2445 C C . LYS B 1 119 ? -13.586 -7.730 -20.022 1.00 36.25 119 LYS B C 1
ATOM 2446 O O . LYS B 1 119 ? -14.280 -6.745 -20.269 1.00 38.91 119 LYS B O 1
ATOM 2452 N N . PRO B 1 120 ? -13.793 -8.941 -20.612 1.00 35.61 120 PRO B N 1
ATOM 2453 C CA . PRO B 1 120 ? -14.901 -9.091 -21.564 1.00 34.24 120 PRO B CA 1
ATOM 2454 C C . PRO B 1 120 ? -16.269 -8.762 -20.985 1.00 33.70 120 PRO B C 1
ATOM 2455 O O . PRO B 1 120 ? -17.188 -8.446 -21.738 1.00 34.38 120 PRO B O 1
ATOM 2459 N N . TYR B 1 121 ? -16.402 -8.818 -19.669 1.00 33.09 121 TYR B N 1
ATOM 2460 C CA . TYR B 1 121 ? -17.706 -8.631 -19.039 1.00 33.78 121 TYR B CA 1
ATOM 2461 C C . TYR B 1 121 ? -18.105 -7.185 -18.702 1.00 34.28 121 TYR B C 1
ATOM 2462 O O . TYR B 1 121 ? -19.221 -6.936 -18.257 1.00 34.46 121 TYR B O 1
ATOM 2471 N N . PHE B 1 122 ? -17.208 -6.232 -18.925 1.00 34.51 122 PHE B N 1
ATOM 2472 C CA . PHE B 1 122 ? -17.542 -4.823 -18.691 1.00 33.86 122 PHE B CA 1
ATOM 2473 C C . PHE B 1 122 ? -16.486 -3.864 -19.234 1.00 34.02 122 PHE B C 1
ATOM 2474 O O . PHE B 1 122 ? -16.763 -3.059 -20.123 1.00 32.93 122 PHE B O 1
ATOM 2482 N N . ILE B 1 123 ? -15.276 -3.967 -18.697 1.00 33.02 123 ILE B N 1
ATOM 2483 C CA . ILE B 1 123 ? -14.234 -2.975 -18.954 1.00 35.70 123 ILE B CA 1
ATOM 2484 C C . ILE B 1 123 ? -13.833 -2.883 -20.432 1.00 37.67 123 ILE B C 1
ATOM 2485 O O . ILE B 1 123 ? -13.555 -1.781 -20.931 1.00 38.76 123 ILE B O 1
ATOM 2490 N N . GLY B 1 124 ? -13.791 -4.032 -21.118 1.00 38.42 124 GLY B N 1
ATOM 2491 C CA . GLY B 1 124 ? -13.426 -4.077 -22.534 1.00 37.99 124 GLY B CA 1
ATOM 2492 C C . GLY B 1 124 ? -14.290 -3.140 -23.362 1.00 39.29 124 GLY B C 1
ATOM 2493 O O . GLY B 1 124 ? -13.776 -2.345 -24.153 1.00 41.70 124 GLY B O 1
ATOM 2494 N N . SER B 1 125 ? -15.604 -3.216 -23.163 1.00 37.75 125 SER B N 1
ATOM 2495 C CA . SER B 1 125 ? -16.551 -2.393 -23.900 1.00 36.87 125 SER B CA 1
ATOM 2496 C C . SER B 1 125 ? -16.548 -0.941 -23.409 1.00 38.06 125 SER B C 1
ATOM 2497 O O . SER B 1 125 ? -16.714 -0.001 -24.205 1.00 35.00 125 SER B O 1
ATOM 2500 N N . PHE B 1 126 ? -16.344 -0.770 -22.101 1.00 37.06 126 PHE B N 1
ATOM 2501 C CA . PHE B 1 126 ? -16.210 0.552 -21.496 1.00 37.73 126 PHE B CA 1
ATOM 2502 C C . PHE B 1 126 ? -15.031 1.330 -22.104 1.00 37.66 126 PHE B C 1
ATOM 2503 O O . PHE B 1 126 ? -15.084 2.554 -22.235 1.00 39.16 126 PHE B O 1
ATOM 2511 N N . GLU B 1 127 ? -13.975 0.611 -22.473 1.00 37.19 127 GLU B N 1
ATOM 2512 C CA . GLU B 1 127 ? -12.779 1.211 -23.102 1.00 38.31 127 GLU B CA 1
ATOM 2513 C C . GLU B 1 127 ? -12.999 1.802 -24.515 1.00 39.40 127 GLU B C 1
ATOM 2514 O O . GLU B 1 127 ? -12.078 2.363 -25.106 1.00 39.27 127 GLU B O 1
ATOM 2520 N N . GLN B 1 128 ? -14.212 1.673 -25.048 1.00 37.02 128 GLN B N 1
ATOM 2521 C CA . GLN B 1 128 ? -14.541 2.304 -26.326 1.00 37.34 128 GLN B CA 1
ATOM 2522 C C . GLN B 1 128 ? -14.532 3.826 -26.201 1.00 37.13 128 GLN B C 1
ATOM 2523 O O . GLN B 1 128 ? -14.425 4.522 -27.199 1.00 38.04 128 GLN B O 1
ATOM 2529 N N . LEU B 1 129 ? -14.648 4.332 -24.977 1.00 35.21 129 LEU B N 1
ATOM 2530 C CA . LEU B 1 129 ? -14.739 5.769 -24.744 1.00 34.99 129 LEU B CA 1
ATOM 2531 C C . LEU B 1 129 ? -13.651 6.604 -25.424 1.00 35.76 129 LEU B C 1
ATOM 2532 O O . LEU B 1 129 ? -13.951 7.608 -26.070 1.00 35.19 129 LEU B O 1
ATOM 2537 N N . LYS B 1 130 ? -12.393 6.200 -25.255 1.00 36.65 130 LYS B N 1
ATOM 2538 C CA . LYS B 1 130 ? -11.262 6.888 -25.886 1.00 38.51 130 LYS B CA 1
ATOM 2539 C C . LYS B 1 130 ? -11.482 7.184 -27.365 1.00 38.12 130 LYS B C 1
ATOM 2540 O O . LYS B 1 130 ? -11.362 8.337 -27.778 1.00 40.20 130 LYS B O 1
ATOM 2546 N N . GLU B 1 131 ? -11.796 6.158 -28.160 1.00 38.02 131 GLU B N 1
ATOM 2547 C CA . GLU B 1 131 ? -11.951 6.372 -29.609 1.00 39.66 131 GLU B CA 1
ATOM 2548 C C . GLU B 1 131 ? -13.130 7.294 -29.950 1.00 37.79 131 GLU B C 1
ATOM 2549 O O . GLU B 1 131 ? -13.036 8.084 -30.863 1.00 37.07 131 GLU B O 1
ATOM 2555 N N . ILE B 1 132 ? -14.213 7.213 -29.182 1.00 36.81 132 ILE B N 1
ATOM 2556 C CA . ILE B 1 132 ? -15.362 8.103 -29.385 1.00 36.30 132 ILE B CA 1
ATOM 2557 C C . ILE B 1 132 ? -14.956 9.574 -29.197 1.00 36.30 132 ILE B C 1
ATOM 2558 O O . ILE B 1 132 ? -15.325 10.452 -29.994 1.00 35.75 132 ILE B O 1
ATOM 2563 N N . LEU B 1 133 ? -14.185 9.821 -28.143 1.00 36.99 133 LEU B N 1
ATOM 2564 C CA . LEU B 1 133 ? -13.726 11.164 -27.774 1.00 38.23 133 LEU B CA 1
ATOM 2565 C C . LEU B 1 133 ? -12.724 11.711 -28.781 1.00 38.93 133 LEU B C 1
ATOM 2566 O O . LEU B 1 133 ? -12.801 12.888 -29.155 1.00 41.35 133 LEU B O 1
ATOM 2571 N N . GLN B 1 134 ? -11.792 10.864 -29.218 1.00 37.83 134 GLN B N 1
ATOM 2572 C CA . GLN B 1 134 ? -10.816 11.256 -30.241 1.00 38.31 134 GLN B CA 1
ATOM 2573 C C . GLN B 1 134 ? -11.497 11.591 -31.559 1.00 37.07 134 GLN B C 1
ATOM 2574 O O . GLN B 1 134 ? -11.159 12.584 -32.184 1.00 37.94 134 GLN B O 1
ATOM 2580 N N . GLU B 1 135 ? -12.473 10.777 -31.960 1.00 36.55 135 GLU B N 1
ATOM 2581 C CA . GLU B 1 135 ? -13.284 11.080 -33.141 1.00 38.00 135 GLU B CA 1
ATOM 2582 C C . GLU B 1 135 ? -14.025 12.432 -33.050 1.00 37.95 135 GLU B C 1
ATOM 2583 O O . GLU B 1 135 ? -13.980 13.232 -33.989 1.00 37.15 135 GLU B O 1
ATOM 2589 N N . GLY B 1 136 ? -14.689 12.681 -31.920 1.00 39.40 136 GLY B N 1
ATOM 2590 C CA . GLY B 1 136 ? -15.399 13.943 -31.702 1.00 39.57 136 GLY B CA 1
ATOM 2591 C C . GLY B 1 136 ? -14.482 15.152 -31.699 1.00 39.27 136 GLY B C 1
ATOM 2592 O O . GLY B 1 136 ? -14.822 16.209 -32.246 1.00 38.95 136 GLY B O 1
ATOM 2593 N N . GLU B 1 137 ? -13.313 14.985 -31.093 1.00 38.64 137 GLU B N 1
ATOM 2594 C CA . GLU B 1 137 ? -12.296 16.017 -31.100 1.00 40.05 137 GLU B CA 1
ATOM 2595 C C . GLU B 1 137 ? -11.797 16.248 -32.517 1.00 40.04 137 GLU B C 1
ATOM 2596 O O . GLU B 1 137 ? -11.657 17.396 -32.946 1.00 40.08 137 GLU B O 1
ATOM 2602 N N . LYS B 1 138 ? -11.518 15.156 -33.230 1.00 39.19 138 LYS B N 1
ATOM 2603 C CA . LYS B 1 138 ? -11.044 15.235 -34.611 1.00 39.11 138 LYS B CA 1
ATOM 2604 C C . LYS B 1 138 ? -12.070 15.962 -35.483 1.00 38.90 138 LYS B C 1
ATOM 2605 O O . LYS B 1 138 ? -11.708 16.803 -36.296 1.00 38.27 138 LYS B O 1
ATOM 2611 N N . GLN B 1 139 ? -13.352 15.653 -35.279 1.00 38.48 139 GLN B N 1
ATOM 2612 C CA . GLN B 1 139 ? -14.427 16.246 -36.071 1.00 38.46 139 GLN B CA 1
ATOM 2613 C C . GLN B 1 139 ? -14.817 17.664 -35.650 1.00 39.39 139 GLN B C 1
ATOM 2614 O O . GLN B 1 139 ? -15.637 18.301 -36.310 1.00 40.36 139 GLN B O 1
ATOM 2620 N N . GLY B 1 140 ? -14.240 18.153 -34.556 1.00 40.12 140 GLY B N 1
ATOM 2621 C CA . GLY B 1 140 ? -14.452 19.538 -34.117 1.00 39.60 140 GLY B CA 1
ATOM 2622 C C . GLY B 1 140 ? -15.686 19.691 -33.253 1.00 39.17 140 GLY B C 1
ATOM 2623 O O . GLY B 1 140 ? -16.206 20.786 -33.083 1.00 38.75 140 GLY B O 1
ATOM 2624 N N . VAL B 1 141 ? -16.135 18.587 -32.676 1.00 39.68 141 VAL B N 1
ATOM 2625 C CA . VAL B 1 141 ? -17.387 18.574 -31.935 1.00 39.69 141 VAL B CA 1
ATOM 2626 C C . VAL B 1 141 ? -17.160 18.484 -30.408 1.00 39.32 141 VAL B C 1
ATOM 2627 O O . VAL B 1 141 ? -17.939 19.052 -29.633 1.00 37.13 141 VAL B O 1
ATOM 2631 N N . PHE B 1 142 ? -16.077 17.814 -29.991 1.00 37.43 142 PHE B N 1
ATOM 2632 C CA . PHE B 1 142 ? -15.707 17.724 -28.575 1.00 37.74 142 PHE B CA 1
ATOM 2633 C C . PHE B 1 142 ? -14.485 18.599 -28.280 1.00 38.34 142 PHE B C 1
ATOM 2634 O O . PHE B 1 142 ? -13.565 18.705 -29.098 1.00 37.76 142 PHE B O 1
ATOM 2642 N N . HIS B 1 143 ? -14.480 19.206 -27.100 1.00 38.08 143 HIS B N 1
ATOM 2643 C CA . HIS B 1 143 ? -13.399 20.103 -26.690 1.00 39.30 143 HIS B CA 1
ATOM 2644 C C . HIS B 1 143 ? -13.019 19.831 -25.242 1.00 39.24 143 HIS B C 1
ATOM 2645 O O . HIS B 1 143 ? -13.863 19.923 -24.349 1.00 40.04 143 HIS B O 1
ATOM 2652 N N . PHE B 1 144 ? -11.751 19.484 -25.025 1.00 38.42 144 PHE B N 1
ATOM 2653 C CA . PHE B 1 144 ? -11.246 19.106 -23.706 1.00 38.18 144 PHE B CA 1
ATOM 2654 C C . PHE B 1 144 ? -9.734 19.274 -23.647 1.00 38.43 144 PHE B C 1
ATOM 2655 O O . PHE B 1 144 ? -9.068 19.167 -24.667 1.00 37.02 144 PHE B O 1
ATOM 2663 N N . PHE B 1 145 ? -9.190 19.528 -22.456 1.00 40.83 145 PHE B N 1
ATOM 2664 C CA . PHE B 1 145 ? -7.756 19.809 -22.337 1.00 42.43 145 PHE B CA 1
ATOM 2665 C C . PHE B 1 145 ? -6.865 18.571 -22.510 1.00 42.69 145 PHE B C 1
ATOM 2666 O O . PHE B 1 145 ? -5.727 18.680 -22.984 1.00 44.16 145 PHE B O 1
ATOM 2674 N N . SER B 1 146 ? -7.391 17.405 -22.140 1.00 41.04 146 SER B N 1
ATOM 2675 C CA . SER B 1 146 ? -6.621 16.172 -22.150 1.00 40.06 146 SER B CA 1
ATOM 2676 C C . SER B 1 146 ? -7.582 15.013 -22.282 1.00 40.38 146 SER B C 1
ATOM 2677 O O . SER B 1 146 ? -8.600 14.958 -21.586 1.00 38.75 146 SER B O 1
ATOM 2680 N N . ILE B 1 147 ? -7.259 14.102 -23.195 1.00 39.50 147 ILE B N 1
ATOM 2681 C CA . ILE B 1 147 ? -8.064 12.911 -23.415 1.00 40.51 147 ILE B CA 1
ATOM 2682 C C . ILE B 1 147 ? -8.126 12.015 -22.164 1.00 39.39 147 ILE B C 1
ATOM 2683 O O . ILE B 1 147 ? -9.205 11.536 -21.812 1.00 39.97 147 ILE B O 1
ATOM 2688 N N . ASN B 1 148 ? -6.989 11.797 -21.501 1.00 37.48 148 ASN B N 1
ATOM 2689 C CA . ASN B 1 148 ? -6.949 10.921 -20.325 1.00 37.81 148 ASN B CA 1
ATOM 2690 C C . ASN B 1 148 ? -7.674 11.511 -19.115 1.00 36.35 148 ASN B C 1
ATOM 2691 O O . ASN B 1 148 ? -8.269 10.783 -18.335 1.00 38.60 148 ASN B O 1
ATOM 2696 N N . HIS B 1 149 ? -7.632 12.830 -18.969 1.00 35.15 149 HIS B N 1
ATOM 2697 C CA . HIS B 1 149 ? -8.310 13.480 -17.864 1.00 34.07 149 HIS B CA 1
ATOM 2698 C C . HIS B 1 149 ? -9.815 13.413 -18.060 1.00 35.49 149 HIS B C 1
ATOM 2699 O O . HIS B 1 149 ? -10.550 13.213 -17.098 1.00 34.70 149 HIS B O 1
ATOM 2706 N N . THR B 1 150 ? -10.249 13.540 -19.320 1.00 35.77 150 THR B N 1
ATOM 2707 C CA . THR B 1 150 ? -11.650 13.444 -19.709 1.00 35.38 150 THR B CA 1
ATOM 2708 C C . THR B 1 150 ? -12.183 12.012 -19.541 1.00 35.65 150 THR B C 1
ATOM 2709 O O . THR B 1 150 ? -13.285 11.811 -19.036 1.00 33.70 150 THR B O 1
ATOM 2713 N N . ILE B 1 151 ? -11.395 11.030 -19.968 1.00 34.17 151 ILE B N 1
ATOM 2714 C CA . ILE B 1 151 ? -11.687 9.625 -19.681 1.00 34.13 151 ILE B CA 1
ATOM 2715 C C . ILE B 1 151 ? -11.843 9.422 -18.173 1.00 34.83 151 ILE B C 1
ATOM 2716 O O . ILE B 1 151 ? -12.844 8.884 -17.735 1.00 33.49 151 ILE B O 1
ATOM 2721 N N . HIS B 1 152 ? -10.877 9.860 -17.370 1.00 35.64 152 HIS B N 1
ATOM 2722 C CA . HIS B 1 152 ? -11.011 9.649 -15.927 1.00 37.19 152 HIS B CA 1
ATOM 2723 C C . HIS B 1 152 ? -12.245 10.374 -15.347 1.00 35.83 152 HIS B C 1
ATOM 2724 O O . HIS B 1 152 ? -12.946 9.827 -14.495 1.00 34.97 152 HIS B O 1
ATOM 2731 N N . TRP B 1 153 ? -12.495 11.602 -15.799 1.00 35.52 153 TRP B N 1
ATOM 2732 C CA . TRP B 1 153 ? -13.692 12.345 -15.378 1.00 35.91 153 TRP B CA 1
ATOM 2733 C C . TRP B 1 153 ? -14.993 11.545 -15.620 1.00 35.35 153 TRP B C 1
ATOM 2734 O O . TRP B 1 153 ? -15.777 11.333 -14.693 1.00 35.70 153 TRP B O 1
ATOM 2745 N N . ILE B 1 154 ? -15.192 11.064 -16.844 1.00 34.62 154 ILE B N 1
ATOM 2746 C CA . ILE B 1 154 ? -16.406 10.325 -17.198 1.00 35.21 154 ILE B CA 1
ATOM 2747 C C . ILE B 1 154 ? -16.502 8.972 -16.455 1.00 35.81 154 ILE B C 1
ATOM 2748 O O . ILE B 1 154 ? -17.572 8.568 -15.952 1.00 34.23 154 ILE B O 1
ATOM 2753 N N . THR B 1 155 ? -15.373 8.277 -16.364 1.00 35.02 155 THR B N 1
ATOM 2754 C CA . THR B 1 155 ? -15.301 7.017 -15.638 1.00 33.91 155 THR B CA 1
ATOM 2755 C C . THR B 1 155 ? -15.768 7.197 -14.185 1.00 34.94 155 THR B C 1
ATOM 2756 O O . THR B 1 155 ? -16.534 6.382 -13.648 1.00 33.18 155 THR B O 1
ATOM 2760 N N . SER B 1 156 ? -15.303 8.264 -13.544 1.00 34.21 156 SER B N 1
ATOM 2761 C CA . SER B 1 156 ? -15.604 8.490 -12.144 1.00 34.34 156 SER B CA 1
ATOM 2762 C C . SER B 1 156 ? -17.080 8.791 -11.927 1.00 33.01 156 SER B C 1
ATOM 2763 O O . SER B 1 156 ? -17.677 8.311 -10.968 1.00 33.71 156 SER B O 1
ATOM 2766 N N . ILE B 1 157 ? -17.673 9.579 -12.816 1.00 34.40 157 ILE B N 1
ATOM 2767 C CA . ILE B 1 157 ? -19.084 9.940 -12.648 1.00 36.43 157 ILE B CA 1
ATOM 2768 C C . ILE B 1 157 ? -20.067 8.854 -13.132 1.00 36.33 157 ILE B C 1
ATOM 2769 O O . ILE B 1 157 ? -21.100 8.622 -12.501 1.00 37.14 157 ILE B O 1
ATOM 2774 N N . VAL B 1 158 ? -19.742 8.189 -14.237 1.00 33.77 158 VAL B N 1
ATOM 2775 C CA . VAL B 1 158 ? -20.652 7.217 -14.828 1.00 33.92 158 VAL B CA 1
ATOM 2776 C C . VAL B 1 158 ? -20.714 5.938 -13.990 1.00 35.45 158 VAL B C 1
ATOM 2777 O O . VAL B 1 158 ? -21.769 5.282 -13.910 1.00 34.51 158 VAL B O 1
ATOM 2781 N N . LEU B 1 159 ? -19.594 5.579 -13.368 1.00 32.05 159 LEU B N 1
ATOM 2782 C CA . LEU B 1 159 ? -19.558 4.323 -12.589 1.00 33.89 159 LEU B CA 1
ATOM 2783 C C . LEU B 1 159 ? -19.945 4.475 -11.129 1.00 32.46 159 LEU B C 1
ATOM 2784 O O . LEU B 1 159 ? -19.998 3.486 -10.410 1.00 30.17 159 LEU B O 1
ATOM 2789 N N . PHE B 1 160 ? -20.172 5.709 -10.678 1.00 31.69 160 PHE B N 1
ATOM 2790 C CA . PHE B 1 160 ? -20.465 5.939 -9.271 1.00 32.33 160 PHE B CA 1
ATOM 2791 C C . PHE B 1 160 ? -21.845 5.376 -8.965 1.00 34.11 160 PHE B C 1
ATOM 2792 O O . PHE B 1 160 ? -22.836 5.830 -9.556 1.00 33.71 160 PHE B O 1
ATOM 2800 N N . PRO B 1 161 ? -21.921 4.397 -8.038 1.00 34.16 161 PRO B N 1
ATOM 2801 C CA . PRO B 1 161 ? -23.138 3.615 -7.839 1.00 36.41 161 PRO B CA 1
ATOM 2802 C C . PRO B 1 161 ? -24.330 4.426 -7.343 1.00 37.69 161 PRO B C 1
ATOM 2803 O O . PRO B 1 161 ? -25.468 3.975 -7.474 1.00 39.60 161 PRO B O 1
ATOM 2807 N N . LYS B 1 162 ? -24.070 5.598 -6.771 1.00 38.05 162 LYS B N 1
ATOM 2808 C CA . LYS B 1 162 ? -25.124 6.416 -6.188 1.00 39.81 162 LYS B CA 1
ATOM 2809 C C . LYS B 1 162 ? -25.422 7.636 -7.043 1.00 41.08 162 LYS B C 1
ATOM 2810 O O . LYS B 1 162 ? -26.090 8.539 -6.583 1.00 41.83 162 LYS B O 1
ATOM 2816 N N . PHE B 1 163 ? -24.921 7.671 -8.280 1.00 43.27 163 PHE B N 1
ATOM 2817 C CA . PHE B 1 163 ? -25.111 8.842 -9.148 1.00 44.64 163 PHE B CA 1
ATOM 2818 C C . PHE B 1 163 ? -26.580 9.237 -9.325 1.00 45.05 163 PHE B C 1
ATOM 2819 O O . PHE B 1 163 ? -26.874 10.419 -9.460 1.00 45.43 163 PHE B O 1
ATOM 2827 N N . LYS B 1 164 ? -27.483 8.252 -9.299 1.00 45.23 164 LYS B N 1
ATOM 2828 C CA . LYS B 1 164 ? -28.904 8.496 -9.540 1.00 46.73 164 LYS B CA 1
ATOM 2829 C C . LYS B 1 164 ? -29.539 9.293 -8.406 1.00 47.27 164 LYS B C 1
ATOM 2830 O O . LYS B 1 164 ? -30.611 9.885 -8.577 1.00 47.96 164 LYS B O 1
ATOM 2836 N N . LYS B 1 165 ? -28.871 9.306 -7.252 1.00 46.67 165 LYS B N 1
ATOM 2837 C CA . LYS B 1 165 ? -29.310 10.112 -6.116 1.00 46.57 165 LYS B CA 1
ATOM 2838 C C . LYS B 1 165 ? -28.861 11.565 -6.271 1.00 45.33 165 LYS B C 1
ATOM 2839 O O . LYS B 1 165 ? -29.420 12.459 -5.645 1.00 43.29 165 LYS B O 1
ATOM 2845 N N . PHE B 1 166 ? -27.855 11.790 -7.114 1.00 43.77 166 PHE B N 1
ATOM 2846 C CA . PHE B 1 166 ? -27.414 13.139 -7.431 1.00 43.07 166 PHE B CA 1
ATOM 2847 C C . PHE B 1 166 ? -28.065 13.682 -8.716 1.00 41.91 166 PHE B C 1
ATOM 2848 O O . PHE B 1 166 ? -28.345 14.867 -8.813 1.00 42.94 166 PHE B O 1
ATOM 2856 N N . ILE B 1 167 ? -28.302 12.814 -9.695 1.00 41.85 167 ILE B N 1
ATOM 2857 C CA . ILE B 1 167 ? -28.733 13.234 -11.036 1.00 40.47 167 ILE B CA 1
ATOM 2858 C C . ILE B 1 167 ? -29.414 12.089 -11.808 1.00 40.03 167 ILE B C 1
ATOM 2859 O O . ILE B 1 167 ? -28.957 10.939 -11.758 1.00 38.79 167 ILE B O 1
ATOM 2864 N N . ASP B 1 168 ? -30.500 12.405 -12.517 1.00 38.09 168 ASP B N 1
ATOM 2865 C CA . ASP B 1 168 ? -31.119 11.446 -13.440 1.00 39.32 168 ASP B CA 1
ATOM 2866 C C . ASP B 1 168 ? -30.136 10.986 -14.526 1.00 40.79 168 ASP B C 1
ATOM 2867 O O . ASP B 1 168 ? -29.289 11.763 -14.983 1.00 40.46 168 ASP B O 1
ATOM 2872 N N . SER B 1 169 ? -30.275 9.729 -14.937 1.00 41.16 169 SER B N 1
ATOM 2873 C CA . SER B 1 169 ? -29.429 9.129 -15.970 1.00 43.20 169 SER B CA 1
ATOM 2874 C C . SER B 1 169 ? -29.434 9.861 -17.322 1.00 42.06 169 SER B C 1
ATOM 2875 O O . SER B 1 169 ? -28.370 10.172 -17.860 1.00 42.45 169 SER B O 1
ATOM 2878 N N . ALA B 1 170 ? -30.622 10.133 -17.861 1.00 40.04 170 ALA B N 1
ATOM 2879 C CA . ALA B 1 170 ? -30.738 10.836 -19.141 1.00 39.17 170 ALA B CA 1
ATOM 2880 C C . ALA B 1 170 ? -30.110 12.227 -19.079 1.00 38.96 170 ALA B C 1
ATOM 2881 O O . ALA B 1 170 ? -29.514 12.697 -20.059 1.00 38.71 170 ALA B O 1
ATOM 2883 N N . ASP B 1 171 ? -30.229 12.865 -17.918 1.00 38.88 171 ASP B N 1
ATOM 2884 C CA . ASP B 1 171 ? -29.646 14.177 -17.697 1.00 39.34 171 ASP B CA 1
ATOM 2885 C C . ASP B 1 171 ? -28.147 14.092 -17.567 1.00 39.33 171 ASP B C 1
ATOM 2886 O O . ASP B 1 171 ? -27.434 14.975 -18.049 1.00 40.20 171 ASP B O 1
ATOM 2891 N N . LEU B 1 172 ? -27.669 13.037 -16.908 1.00 37.97 172 LEU B N 1
ATOM 2892 C CA . LEU B 1 172 ? -26.241 12.821 -16.766 1.00 39.25 172 LEU B CA 1
ATOM 2893 C C . LEU B 1 172 ? -25.600 12.680 -18.146 1.00 38.09 172 LEU B C 1
ATOM 2894 O O . LEU B 1 172 ? -24.591 13.327 -18.419 1.00 39.42 172 LEU B O 1
ATOM 2899 N N . VAL B 1 173 ? -26.215 11.862 -19.006 1.00 37.35 173 VAL B N 1
ATOM 2900 C CA . VAL B 1 173 ? -25.775 11.664 -20.393 1.00 35.55 173 VAL B CA 1
ATOM 2901 C C . VAL B 1 173 ? -25.731 13.007 -21.141 1.00 36.43 173 VAL B C 1
ATOM 2902 O O . VAL B 1 173 ? -24.699 13.360 -21.703 1.00 35.45 173 VAL B O 1
ATOM 2906 N N . SER B 1 174 ? -26.842 13.750 -21.109 1.00 36.54 174 SER B N 1
ATOM 2907 C CA . SER B 1 174 ? -26.933 15.086 -21.722 1.00 38.71 174 SER B CA 1
ATOM 2908 C C . SER B 1 174 ? -25.903 16.072 -21.199 1.00 39.58 174 SER B C 1
ATOM 2909 O O . SER B 1 174 ? -25.298 16.805 -21.981 1.00 40.97 174 SER B O 1
ATOM 2912 N N . ARG B 1 175 ? -25.725 16.102 -19.879 1.00 39.01 175 ARG B N 1
ATOM 2913 C CA . ARG B 1 175 ? -24.809 17.049 -19.252 1.00 39.72 175 ARG B CA 1
ATOM 2914 C C . ARG B 1 175 ? -23.345 16.712 -19.553 1.00 38.91 175 ARG B C 1
ATOM 2915 O O . ARG B 1 175 ? -22.512 17.611 -19.698 1.00 38.31 175 ARG B O 1
ATOM 2923 N N . ILE B 1 176 ? -23.031 15.420 -19.645 1.00 37.65 176 ILE B N 1
ATOM 2924 C CA . ILE B 1 176 ? -21.678 15.015 -20.026 1.00 36.34 176 ILE B CA 1
ATOM 2925 C C . ILE B 1 176 ? -21.349 15.499 -21.453 1.00 37.20 176 ILE B C 1
ATOM 2926 O O . ILE B 1 176 ? -20.297 16.090 -21.691 1.00 40.43 176 ILE B O 1
ATOM 2931 N N . ILE B 1 177 ? -22.270 15.271 -22.378 1.00 37.14 177 ILE B N 1
ATOM 2932 C CA . ILE B 1 177 ? -22.106 15.670 -23.763 1.00 37.68 177 ILE B CA 1
ATOM 2933 C C . ILE B 1 177 ? -22.010 17.196 -23.882 1.00 38.56 177 ILE B C 1
ATOM 2934 O O . ILE B 1 177 ? -21.141 17.707 -24.589 1.00 40.97 177 ILE B O 1
ATOM 2939 N N . SER B 1 178 ? -22.883 17.915 -23.181 1.00 36.82 178 SER B N 1
ATOM 2940 C CA . SER B 1 178 ? -22.855 19.388 -23.172 1.00 38.16 178 SER B CA 1
ATOM 2941 C C . SER B 1 178 ? -21.512 19.949 -22.750 1.00 38.14 178 SER B C 1
ATOM 2942 O O . SER B 1 178 ? -21.011 20.884 -23.367 1.00 37.70 178 SER B O 1
ATOM 2945 N N . ALA B 1 179 ? -20.941 19.373 -21.690 1.00 37.26 179 ALA B N 1
ATOM 2946 C CA . ALA B 1 179 ? -19.656 19.809 -21.175 1.00 36.52 179 ALA B CA 1
ATOM 2947 C C . ALA B 1 179 ? -18.562 19.634 -22.217 1.00 36.40 179 ALA B C 1
ATOM 2948 O O . ALA B 1 179 ? -17.606 20.405 -22.237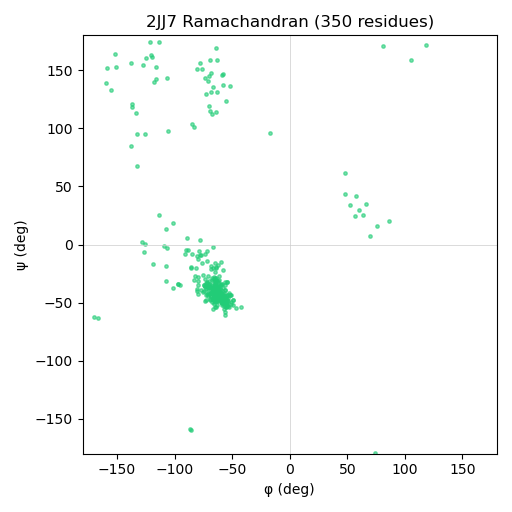 1.00 36.87 179 ALA B O 1
ATOM 2950 N N . LEU B 1 180 ? -18.711 18.628 -23.081 1.00 35.59 180 LEU B N 1
ATOM 2951 C CA . LEU B 1 180 ? -17.734 18.381 -24.143 1.00 36.65 180 LEU B CA 1
ATOM 2952 C C . LEU B 1 180 ? -17.945 19.238 -25.404 1.00 37.97 180 LEU B C 1
ATOM 2953 O O . LEU B 1 180 ? -16.983 19.582 -26.105 1.00 37.69 180 LEU B O 1
ATOM 2958 N N . THR B 1 181 ? -19.198 19.590 -25.677 1.00 38.51 181 THR B N 1
ATOM 2959 C CA . THR B 1 181 ? -19.553 20.275 -26.914 1.00 39.87 181 THR B CA 1
ATOM 2960 C C . THR B 1 181 ? -19.499 21.801 -26.768 1.00 42.57 181 THR B C 1
ATOM 2961 O O . THR B 1 181 ? -19.614 22.538 -27.752 1.00 41.43 181 THR B O 1
ATOM 2965 N N . ASP B 1 182 ? -19.321 22.266 -25.538 1.00 44.96 182 ASP B N 1
ATOM 2966 C CA . ASP B 1 182 ? -19.172 23.687 -25.279 1.00 48.43 182 ASP B CA 1
ATOM 2967 C C . ASP B 1 182 ? -17.829 24.185 -25.830 1.00 49.69 182 ASP B C 1
ATOM 2968 O O . ASP B 1 182 ? -16.765 23.768 -25.359 1.00 50.65 182 ASP B O 1
ATOM 2973 N N . LYS B 1 183 ? -17.892 25.059 -26.838 1.00 51.04 183 LYS B N 1
ATOM 2974 C CA . LYS B 1 183 ? -16.697 25.536 -27.544 1.00 52.23 183 LYS B CA 1
ATOM 2975 C C . LYS B 1 183 ? -15.819 26.417 -26.664 1.00 52.64 183 LYS B C 1
ATOM 2976 O O . LYS B 1 183 ? -16.296 27.382 -26.062 1.00 53.37 183 LYS B O 1
#

CATH classification: 1.10.10.60 (+1 more: 1.10.357.10)

Radius of gyration: 23.3 Å; Cα contacts (8 Å, |Δi|>4): 458; chains: 2; bounding box: 50×80×55 Å

Organism: Bacillus cereus (NCBI:txid1396)